Protein AF-A0A7S0V399-F1 (afdb_monomer_lite)

Secondary structure (DSSP, 8-state):
-PPPPEEEEEEE--TTS-HHHHHHHTGGGG--SSS------TTS---TTS---EEEEEEEEHHHHHHTT--GGGHHHHHHHHHHHHHHHHHHSPPPGGGTTSS---EEEEEEEEEEE-STTTTHHHHHHHHHTSSTT-TTEEEEEEEEEEES--HHHHHHTT-S-HHHHHHHHHSPP-SS-HHHHHHHHHHHHT--S-TTS-STTT-TTHHHHHHHHHHTTTT--HHHHHHHHHHHT-SEEEEEEEEE--TT--S-HHHHHHHHHHHHHHHHHSSS-S-HHHHHHHHHHHHHHHHHHHHHHHT--TTS--GGGGT----------------------

Organism: NCBI:txid51329

Sequence (337 aa):
PPPTPAVICAFISLPGIGKSTISETLRPFAFEAHKGGNPPCRTHPPCRTHPRCVASVKLLCSDEMRKRSLPANKYWSAVAESANGLLEDHHRAELPRDLKGDGRATHCTAVIADKNLVPAPKDNLKRVVSELIGLKRNPLVTSVAIIPSVAGPSSLHLAAMASLTPSLALLYHSLPTYPFPLELVALCMIRILGRRDHNGKLDPVACPNALGVLSMFANFFKGRTEGELEEDAAAAGFTTVRRLEVMRGDSKGEIPLDVYSVVAEGLLLSLKFDGRRSNQSDAKAAMAAWESKARAILLGEARGGAGGRGFWAKEGGGSSRDGKDDKDDKDDKDDKD

InterPro domains:
  IPR038837 tRNA ligase 1 [PTHR35460] (3-302)

Foldseek 3Di:
DPFAFEEEEDEQDFALLCLVVVLVVCVVLQDDQPDPDDDPPVPDDPPPPAAAEREHEAEDALLVVVVVVDDSLCLLLVLLVVRVVVRVVVVVDDRDPVSVPPPHYRYYYYYYYNDHQFCPPPLSLLVSVCSNCVVVPDPRYAYEYEYEDAADDALVNCLVVVNDDPLSVVLVVVFFDFQYGLVSLLSSVLSQAPDDPDSVLLHVVSDVLNSLVRLLRRVSRGNDHVVRVQVSNVVSPHNYYDYDHSYHHPPPVLDDSLSSVLSSVSNVLSVVVPDDDDPVVVSVVVSSVSSVSNCCRSVCLVVDPPPDPRPCVVNPPDDDPDDDDDDDDDDDDDDDD

Structure (mmCIF, N/CA/C/O backbone):
data_AF-A0A7S0V399-F1
#
_entry.id   AF-A0A7S0V399-F1
#
loop_
_atom_site.group_PDB
_atom_site.id
_atom_site.type_symbol
_atom_site.label_atom_id
_atom_site.label_alt_id
_atom_site.label_comp_id
_atom_site.label_asym_id
_atom_site.label_entity_id
_atom_site.label_seq_id
_atom_site.pdbx_PDB_ins_code
_atom_site.Cartn_x
_atom_site.Cartn_y
_atom_site.Cartn_z
_atom_site.occupancy
_atom_site.B_iso_or_equiv
_atom_site.auth_seq_id
_atom_site.auth_comp_id
_atom_site.auth_asym_id
_atom_site.auth_atom_id
_atom_site.pdbx_PDB_model_num
ATOM 1 N N . PRO A 1 1 ? -20.011 -7.463 32.861 1.00 45.34 1 PRO A N 1
ATOM 2 C CA . PRO A 1 1 ? -19.070 -8.164 31.951 1.00 45.34 1 PRO A CA 1
ATOM 3 C C . PRO A 1 1 ? -17.839 -7.275 31.769 1.00 45.34 1 PRO A C 1
ATOM 5 O O . PRO A 1 1 ? -18.033 -6.059 31.703 1.00 45.34 1 PRO A O 1
ATOM 8 N N . PRO A 1 2 ? -16.606 -7.815 31.749 1.00 47.47 2 PRO A N 1
ATOM 9 C CA . PRO A 1 2 ? -15.464 -7.014 31.338 1.00 47.47 2 PRO A CA 1
ATOM 10 C C . PRO A 1 2 ? -15.724 -6.508 29.913 1.00 47.47 2 PRO A C 1
ATOM 12 O O . PRO A 1 2 ? -16.362 -7.219 29.130 1.00 47.47 2 PRO A O 1
ATOM 15 N N . PRO A 1 3 ? -15.310 -5.283 29.580 1.00 54.16 3 PRO A N 1
ATOM 16 C CA . PRO A 1 3 ? -15.630 -4.737 28.278 1.00 54.16 3 PRO A CA 1
ATOM 17 C C . PRO A 1 3 ? -14.898 -5.512 27.177 1.00 54.16 3 PRO A C 1
ATOM 19 O O . PRO A 1 3 ? -13.718 -5.838 27.312 1.00 54.16 3 PRO A O 1
ATOM 22 N N . THR A 1 4 ? -15.605 -5.801 26.090 1.00 61.53 4 THR A N 1
ATOM 23 C CA . THR A 1 4 ? -15.058 -6.447 24.893 1.00 61.53 4 THR A CA 1
ATOM 24 C C . THR A 1 4 ? -13.996 -5.536 24.269 1.00 61.53 4 THR A C 1
ATOM 26 O O . THR A 1 4 ? -14.320 -4.393 23.958 1.00 61.53 4 THR A O 1
ATOM 29 N N . PRO A 1 5 ? -12.745 -5.973 24.060 1.00 75.75 5 PRO A N 1
ATOM 30 C CA . PRO A 1 5 ? -11.785 -5.172 23.315 1.00 75.75 5 PRO A CA 1
ATOM 31 C C . PRO A 1 5 ? -12.190 -5.082 21.836 1.00 75.75 5 PRO A C 1
ATOM 33 O O . PRO A 1 5 ? -12.596 -6.075 21.224 1.00 75.75 5 PRO A O 1
ATOM 36 N N . ALA A 1 6 ? -12.052 -3.892 21.256 1.00 84.38 6 ALA A N 1
ATOM 37 C CA . ALA A 1 6 ? -12.153 -3.665 19.821 1.00 84.38 6 ALA A CA 1
ATOM 38 C C . ALA A 1 6 ? -10.755 -3.443 19.229 1.00 84.38 6 ALA A C 1
ATOM 40 O O . ALA A 1 6 ? -9.923 -2.745 19.800 1.00 84.38 6 ALA A O 1
ATOM 41 N N . VAL A 1 7 ? -10.494 -4.017 18.063 1.00 88.31 7 VAL A N 1
ATOM 42 C CA . VAL A 1 7 ? -9.236 -3.916 17.328 1.00 88.31 7 VAL A CA 1
ATOM 43 C C . VAL A 1 7 ? -9.519 -3.264 15.986 1.00 88.31 7 VAL A C 1
ATOM 45 O O . VAL A 1 7 ? -10.387 -3.718 15.253 1.00 88.31 7 VAL A O 1
ATOM 48 N N . ILE A 1 8 ? -8.788 -2.215 15.631 1.00 91.56 8 ILE A N 1
ATOM 49 C CA . ILE A 1 8 ? -8.868 -1.585 14.312 1.00 91.56 8 ILE A CA 1
ATOM 50 C C . ILE A 1 8 ? -7.597 -1.925 13.544 1.00 91.56 8 ILE A C 1
ATOM 52 O O . ILE A 1 8 ? -6.510 -1.549 13.968 1.00 91.56 8 ILE A O 1
ATOM 56 N N . CYS A 1 9 ? -7.726 -2.584 12.398 1.00 93.62 9 CYS A N 1
ATOM 57 C CA . CYS A 1 9 ? -6.610 -2.931 11.524 1.00 93.62 9 CYS A CA 1
ATOM 58 C C . CYS A 1 9 ? -6.540 -1.954 10.345 1.00 93.62 9 CYS A C 1
ATOM 60 O O . CYS A 1 9 ? -7.461 -1.905 9.527 1.00 93.62 9 CYS A O 1
ATOM 62 N N . ALA A 1 10 ? -5.444 -1.199 10.234 1.00 95.25 10 ALA A N 1
ATOM 63 C CA . ALA A 1 10 ? -5.191 -0.261 9.142 1.00 95.25 10 ALA A CA 1
ATOM 64 C C . ALA A 1 10 ? -3.931 -0.657 8.361 1.00 95.25 10 ALA A C 1
ATOM 66 O O . ALA A 1 10 ? -2.867 -0.841 8.944 1.00 95.25 10 ALA A O 1
ATOM 67 N N . PHE A 1 11 ? -4.031 -0.753 7.034 1.00 96.31 11 PHE A N 1
ATOM 68 C CA . PHE A 1 11 ? -2.916 -1.178 6.184 1.00 96.31 11 PHE A CA 1
ATOM 69 C C . PHE A 1 11 ? -2.117 0.010 5.648 1.00 96.31 11 PHE A C 1
ATOM 71 O O . PHE A 1 11 ? -2.575 0.715 4.743 1.00 96.31 11 PHE A O 1
ATOM 78 N N . ILE A 1 12 ? -0.892 0.182 6.141 1.00 97.38 12 ILE A N 1
ATOM 79 C CA . ILE A 1 12 ? 0.080 1.132 5.600 1.00 97.38 12 ILE A CA 1
ATOM 80 C C . ILE A 1 12 ? 0.750 0.469 4.391 1.00 97.38 12 ILE A C 1
ATOM 82 O O . ILE A 1 12 ? 1.663 -0.335 4.543 1.00 97.38 12 ILE A O 1
ATOM 86 N N . SER A 1 13 ? 0.213 0.692 3.190 1.00 96.50 13 SER A N 1
ATOM 87 C CA . SER A 1 13 ? 0.459 -0.226 2.068 1.00 96.50 13 SER A CA 1
ATOM 88 C C . SER A 1 13 ? 0.238 0.368 0.678 1.00 96.50 13 SER A C 1
ATOM 90 O O . SER A 1 13 ? -0.349 1.440 0.512 1.00 96.50 13 SER A O 1
ATOM 92 N N . LEU A 1 14 ? 0.682 -0.386 -0.331 1.00 96.69 14 LEU A N 1
ATOM 93 C CA . LEU A 1 14 ? 0.441 -0.120 -1.744 1.00 96.69 14 LEU A CA 1
ATOM 94 C C . LEU A 1 14 ? -0.889 -0.735 -2.237 1.00 96.69 14 LEU A C 1
ATOM 96 O O . LEU A 1 14 ? -1.331 -1.789 -1.756 1.00 96.69 14 LEU A O 1
ATOM 100 N N . PRO A 1 15 ? -1.528 -0.140 -3.263 1.00 95.19 15 PRO A N 1
ATOM 101 C CA . PRO A 1 15 ? -2.496 -0.855 -4.090 1.00 95.19 15 PRO A CA 1
ATOM 102 C C . PRO A 1 15 ? -1.908 -2.173 -4.627 1.00 95.19 15 PRO A C 1
ATOM 104 O O . PRO A 1 15 ? -0.708 -2.283 -4.825 1.00 95.19 15 PRO A O 1
ATOM 107 N N . GLY A 1 16 ? -2.739 -3.193 -4.855 1.00 93.31 16 GLY A N 1
ATOM 108 C CA . GLY A 1 16 ? -2.258 -4.492 -5.358 1.00 93.31 16 GLY A CA 1
ATOM 109 C C . GLY A 1 16 ? -1.721 -5.461 -4.297 1.00 93.31 16 GLY A C 1
ATOM 110 O O . GLY A 1 16 ? -1.639 -6.650 -4.573 1.00 93.31 16 GLY A O 1
ATOM 111 N N . ILE A 1 17 ? -1.483 -5.024 -3.057 1.00 93.75 17 ILE A N 1
ATOM 112 C CA . ILE A 1 17 ? -0.876 -5.869 -2.009 1.00 93.75 17 ILE A CA 1
ATOM 113 C C . ILE A 1 17 ? -1.731 -7.064 -1.529 1.00 93.75 17 ILE A C 1
ATOM 115 O O . ILE A 1 17 ? -1.243 -7.927 -0.812 1.00 93.75 17 ILE A O 1
ATOM 119 N N . GLY A 1 18 ? -3.008 -7.142 -1.919 1.00 89.56 18 GLY A N 1
ATOM 120 C CA . GLY A 1 18 ? -3.903 -8.245 -1.533 1.00 89.56 18 GLY A CA 1
ATOM 121 C C . GLY A 1 18 ? -4.753 -8.002 -0.278 1.00 89.56 18 GLY A C 1
ATOM 122 O O . GLY A 1 18 ? -5.298 -8.952 0.271 1.00 89.56 18 GLY A O 1
ATOM 123 N N . LYS A 1 19 ? -4.918 -6.744 0.165 1.00 88.94 19 LYS A N 1
ATOM 124 C CA . LYS A 1 19 ? -5.768 -6.385 1.327 1.00 88.94 19 LYS A CA 1
ATOM 125 C C . LYS A 1 19 ? -7.164 -7.001 1.282 1.00 88.94 19 LYS A C 1
ATOM 127 O O . LYS A 1 19 ? -7.615 -7.522 2.295 1.00 88.94 19 LYS A O 1
ATOM 132 N N . SER A 1 20 ? -7.840 -6.950 0.136 1.00 82.56 20 SER A N 1
ATOM 133 C CA . SER A 1 20 ? -9.202 -7.474 0.012 1.00 82.56 20 SER A CA 1
ATOM 134 C C . SER A 1 20 ? -9.225 -8.996 0.175 1.00 82.56 20 SER A C 1
ATOM 136 O O . SER A 1 20 ? -10.056 -9.498 0.915 1.00 82.56 20 SER A O 1
ATOM 138 N N . THR A 1 21 ? -8.237 -9.718 -0.365 1.00 84.06 21 THR A N 1
ATOM 139 C CA . THR A 1 21 ? -8.070 -11.166 -0.138 1.00 84.06 21 THR A CA 1
ATOM 140 C C . THR A 1 21 ? -7.802 -11.487 1.334 1.00 84.06 21 THR A C 1
ATOM 142 O O . THR A 1 21 ? -8.418 -12.394 1.892 1.00 84.06 21 THR A O 1
ATOM 145 N N . ILE A 1 22 ? -6.928 -10.717 1.995 1.00 81.69 22 ILE A N 1
ATOM 146 C CA . ILE A 1 22 ? -6.675 -10.850 3.441 1.00 81.69 22 ILE A CA 1
ATOM 147 C C . ILE A 1 22 ? -7.978 -10.620 4.218 1.00 81.69 22 ILE A C 1
ATOM 149 O O . ILE A 1 22 ? -8.338 -11.401 5.092 1.00 81.69 22 ILE A O 1
ATOM 153 N N . SER A 1 23 ? -8.722 -9.579 3.855 1.00 78.69 23 SER A N 1
ATOM 154 C CA . SER A 1 23 ? -9.982 -9.208 4.497 1.00 78.69 23 SER A CA 1
ATOM 155 C C . SER A 1 23 ? -11.082 -10.255 4.295 1.00 78.69 23 SER A C 1
ATOM 157 O O . SER A 1 23 ? -11.825 -10.558 5.224 1.00 78.69 23 SER A O 1
ATOM 159 N N . GLU A 1 24 ? -11.180 -10.837 3.101 1.00 77.19 24 GLU A N 1
ATOM 160 C CA . GLU A 1 24 ? -12.111 -11.921 2.780 1.00 77.19 24 GLU A CA 1
ATOM 161 C C . GLU A 1 24 ? -11.760 -13.212 3.512 1.00 77.19 24 GLU A C 1
ATOM 163 O O . GLU A 1 24 ? -12.655 -13.879 4.024 1.00 77.19 24 GLU A O 1
ATOM 168 N N . THR A 1 25 ? -10.471 -13.528 3.649 1.00 79.06 25 THR A N 1
ATOM 169 C CA . THR A 1 25 ? -10.005 -14.677 4.445 1.00 79.06 25 THR A CA 1
ATOM 170 C C . THR A 1 25 ? -10.378 -14.526 5.921 1.00 79.06 25 THR A C 1
ATOM 172 O O . THR A 1 25 ? -10.568 -15.516 6.623 1.00 79.06 25 THR A O 1
ATOM 175 N N . LEU A 1 26 ? -10.536 -13.286 6.391 1.00 72.75 26 LEU A N 1
ATOM 176 C CA . LEU A 1 26 ? -10.983 -12.980 7.747 1.00 72.75 26 LEU A CA 1
ATOM 177 C C . LEU A 1 26 ? -12.518 -12.960 7.890 1.00 72.75 26 LEU A C 1
ATOM 179 O O . LEU A 1 26 ? -13.025 -12.969 9.010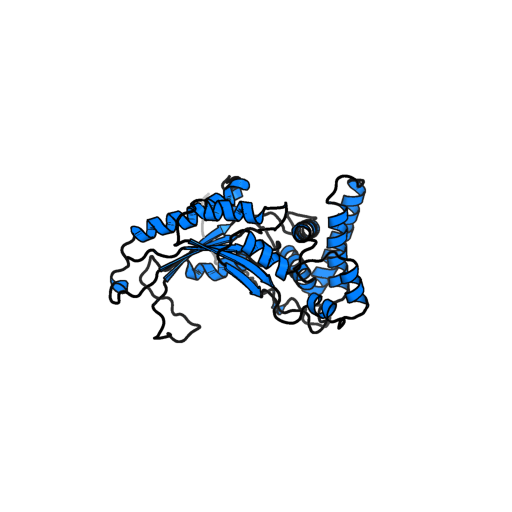 1.00 72.75 26 LEU A O 1
ATOM 183 N N . ARG A 1 27 ? -13.277 -12.991 6.784 1.00 69.75 27 ARG A N 1
ATOM 184 C CA . ARG A 1 27 ? -14.751 -12.953 6.789 1.00 69.75 27 ARG A CA 1
ATOM 185 C C . ARG A 1 27 ? -15.416 -14.178 7.439 1.00 69.75 27 ARG A C 1
ATOM 187 O O . ARG A 1 27 ? -16.438 -13.974 8.082 1.00 69.75 27 ARG A O 1
ATOM 194 N N . PRO A 1 28 ? -14.907 -15.421 7.351 1.00 65.19 28 PRO A N 1
ATOM 195 C CA . PRO A 1 28 ? -15.482 -16.547 8.095 1.00 65.19 28 PRO A CA 1
ATOM 196 C C . PRO A 1 28 ? -15.454 -16.335 9.613 1.00 65.19 28 PRO A C 1
ATOM 198 O O . PRO A 1 28 ? -16.368 -16.760 10.305 1.00 65.19 28 PRO A O 1
ATOM 201 N N . PHE A 1 29 ? -14.467 -15.592 10.122 1.00 62.03 29 PHE A N 1
ATOM 202 C CA . PHE A 1 29 ? -14.414 -15.184 11.527 1.00 62.03 29 PHE A CA 1
ATOM 203 C C . PHE A 1 29 ? -15.372 -14.024 11.847 1.00 62.03 29 PHE A C 1
ATOM 205 O O . PHE A 1 29 ? -15.461 -13.611 12.993 1.00 62.03 29 PHE A O 1
ATOM 212 N N . ALA A 1 30 ? -16.078 -13.467 10.855 1.00 54.25 30 ALA A N 1
ATOM 213 C CA . ALA A 1 30 ? -17.065 -12.407 11.048 1.00 54.25 30 ALA A CA 1
ATOM 214 C C . ALA A 1 30 ? -18.431 -12.916 11.523 1.00 54.25 30 ALA A C 1
ATOM 216 O O . ALA A 1 30 ? -19.266 -12.109 11.925 1.00 54.25 30 ALA A O 1
ATOM 217 N N . PHE A 1 31 ? -18.684 -14.224 11.440 1.00 44.06 31 PHE A N 1
ATOM 218 C CA . PHE A 1 31 ? -20.020 -14.787 11.592 1.00 44.06 31 PHE A CA 1
ATOM 219 C C . PHE A 1 31 ? -20.018 -16.004 12.503 1.00 44.06 31 PHE A C 1
ATOM 221 O O . PHE A 1 31 ? -19.979 -17.132 12.032 1.00 44.06 31 PHE A O 1
ATOM 228 N N . GLU A 1 32 ? -20.154 -15.762 13.807 1.00 40.50 32 GLU A N 1
ATOM 229 C CA . GLU A 1 32 ? -20.590 -16.810 14.737 1.00 40.50 32 GLU A CA 1
ATOM 230 C C . GLU A 1 32 ? -21.152 -16.311 16.070 1.00 40.50 32 GLU A C 1
ATOM 232 O O . GLU A 1 32 ? -21.201 -17.033 17.059 1.00 40.50 32 GLU A O 1
ATOM 237 N N . ALA A 1 33 ? -21.653 -15.077 16.103 1.00 39.59 33 ALA A N 1
ATOM 238 C CA . ALA A 1 33 ? -22.419 -14.597 17.252 1.00 39.59 33 ALA A CA 1
ATOM 239 C C . ALA A 1 33 ? -23.921 -14.951 17.167 1.00 39.59 33 ALA A C 1
ATOM 241 O O . ALA A 1 33 ? -24.638 -14.785 18.150 1.00 39.59 33 ALA A O 1
ATOM 242 N N . HIS A 1 34 ? -24.423 -15.432 16.014 1.00 36.03 34 HIS A N 1
ATOM 243 C CA . HIS A 1 34 ? -25.873 -15.506 15.753 1.00 36.03 34 HIS A CA 1
ATOM 244 C C . HIS A 1 34 ? -26.484 -16.886 15.476 1.00 36.03 34 HIS A C 1
ATOM 246 O O . HIS A 1 34 ? -27.708 -16.997 15.426 1.00 36.03 34 HIS A O 1
ATOM 252 N N . LYS A 1 35 ? -25.694 -17.951 15.346 1.00 35.12 35 LYS A N 1
ATOM 253 C CA . LYS A 1 35 ? -26.217 -19.324 15.327 1.00 35.12 35 LYS A CA 1
ATOM 254 C C . LYS A 1 35 ? -25.301 -20.159 16.202 1.00 35.12 35 LYS A C 1
ATOM 256 O O . LYS A 1 35 ? -24.114 -20.209 15.920 1.00 35.12 35 LYS A O 1
ATOM 261 N N . GLY A 1 36 ? -25.840 -20.758 17.263 1.00 37.06 36 GLY A N 1
ATOM 262 C CA . GLY A 1 36 ? -25.115 -21.575 18.246 1.00 37.06 36 GLY A CA 1
ATOM 263 C C . GLY A 1 36 ? -24.554 -22.883 17.678 1.00 37.06 36 GLY A C 1
ATOM 264 O O . GLY A 1 36 ? -24.877 -23.964 18.158 1.00 37.06 36 GLY A O 1
ATOM 265 N N . GLY A 1 37 ? -23.746 -22.798 16.627 1.00 35.03 37 GLY A N 1
ATOM 266 C CA . GLY A 1 37 ? -22.967 -23.890 16.073 1.00 35.03 37 GLY A CA 1
ATOM 267 C C . GLY A 1 37 ? -21.505 -23.480 16.098 1.00 35.03 37 GLY A C 1
ATOM 268 O O . GLY A 1 37 ? -21.151 -22.470 15.509 1.00 35.03 37 GLY A O 1
ATOM 269 N N . ASN A 1 38 ? -20.676 -24.251 16.801 1.00 39.69 38 ASN A N 1
ATOM 270 C CA . ASN A 1 38 ? -19.225 -24.099 16.733 1.00 39.69 38 ASN A CA 1
ATOM 271 C C . ASN A 1 38 ? -18.750 -24.306 15.285 1.00 39.69 38 ASN A C 1
ATOM 273 O O . ASN A 1 38 ? -19.184 -25.281 14.654 1.00 39.69 38 ASN A O 1
ATOM 277 N N . PRO A 1 39 ? -17.750 -23.554 14.810 1.00 41.38 39 PRO A N 1
ATOM 278 C CA . PRO A 1 39 ? -16.993 -23.969 13.660 1.00 41.38 39 PRO A CA 1
ATOM 279 C C . PRO A 1 39 ? -16.003 -25.014 14.182 1.00 41.38 39 PRO A C 1
ATOM 281 O O . PRO A 1 39 ? -15.345 -24.833 15.217 1.00 41.38 39 PRO A O 1
ATOM 284 N N . PRO A 1 40 ? -15.813 -26.135 13.489 1.00 37.62 40 PRO A N 1
ATOM 285 C CA . PRO A 1 40 ? -14.617 -26.908 13.731 1.00 37.62 40 PRO A CA 1
ATOM 286 C C . PRO A 1 40 ? -13.431 -26.028 13.315 1.00 37.62 40 PRO A C 1
ATOM 288 O O . PRO A 1 40 ? -13.243 -25.747 12.131 1.00 37.62 40 PRO A O 1
ATOM 291 N N . CYS A 1 41 ? -12.621 -25.595 14.283 1.00 37.84 41 CYS A N 1
ATOM 292 C CA . CYS A 1 41 ? -11.249 -25.171 14.031 1.00 37.84 41 CYS A CA 1
ATOM 293 C C . CYS A 1 41 ? -10.528 -26.371 13.395 1.00 37.84 41 CYS A C 1
ATOM 295 O O . CYS A 1 41 ? -10.035 -27.254 14.087 1.00 37.84 41 CYS A O 1
ATOM 297 N N . ARG A 1 42 ? -10.576 -26.487 12.062 1.00 39.38 42 ARG A N 1
ATOM 298 C CA . ARG A 1 42 ? -10.066 -27.663 11.333 1.00 39.38 42 ARG A CA 1
ATOM 299 C C . ARG A 1 42 ? -8.540 -27.692 11.227 1.00 39.38 42 ARG A C 1
ATOM 301 O O . ARG A 1 42 ? -8.002 -28.671 10.727 1.00 39.38 42 ARG A O 1
ATOM 308 N N . THR A 1 43 ? -7.843 -26.652 11.683 1.00 38.53 43 THR A N 1
ATOM 309 C CA . THR A 1 43 ? -6.387 -26.515 11.519 1.00 38.53 43 THR A CA 1
ATOM 310 C C . THR A 1 43 ? -5.594 -26.574 12.822 1.00 38.53 43 THR A C 1
ATOM 312 O O . THR A 1 43 ? -4.373 -26.680 12.762 1.00 38.53 43 THR A O 1
ATOM 315 N N . HIS A 1 44 ? -6.247 -26.587 13.988 1.00 35.88 44 HIS A N 1
ATOM 316 C CA . HIS A 1 44 ? -5.570 -26.786 15.268 1.00 35.88 44 HIS A CA 1
ATOM 317 C C . HIS A 1 44 ? -6.343 -27.775 16.149 1.00 35.88 44 HIS A C 1
ATOM 319 O O . HIS A 1 44 ? -7.561 -27.638 16.278 1.00 35.88 44 HIS A O 1
ATOM 325 N N . PRO A 1 45 ? -5.672 -28.756 16.788 1.00 35.38 45 PRO A N 1
ATOM 326 C CA . PRO A 1 45 ? -6.308 -29.541 17.839 1.00 35.38 45 PRO A CA 1
ATOM 327 C C . PRO A 1 45 ? -6.859 -28.581 18.907 1.00 35.38 45 PRO A C 1
ATOM 329 O O . PRO A 1 45 ? -6.225 -27.556 19.173 1.00 35.38 45 PRO A O 1
ATOM 332 N N . PRO A 1 46 ? -8.029 -28.867 19.510 1.00 40.34 46 PRO A N 1
ATOM 333 C CA . PRO A 1 46 ? -8.636 -27.992 20.504 1.00 40.34 46 PRO A CA 1
ATOM 334 C C . PRO A 1 46 ? -7.649 -27.775 21.651 1.00 40.34 46 PRO A C 1
ATOM 336 O O . PRO A 1 46 ? -7.391 -28.667 22.461 1.00 40.34 46 PRO A O 1
ATOM 339 N N . CYS A 1 47 ? -7.059 -26.583 21.688 1.00 36.53 47 CYS A N 1
ATOM 340 C CA . CYS A 1 47 ? -6.127 -26.199 22.726 1.00 36.53 47 CYS A CA 1
ATOM 341 C C . CYS A 1 47 ? -6.921 -26.032 24.026 1.00 36.53 47 CYS A C 1
ATOM 343 O O . CYS A 1 47 ? -7.631 -25.046 24.208 1.00 36.53 47 CYS A O 1
ATOM 345 N N . ARG A 1 48 ? -6.829 -27.022 24.924 1.00 40.88 48 ARG A N 1
ATOM 346 C CA . ARG A 1 48 ? -7.536 -27.053 26.219 1.00 40.88 48 ARG A CA 1
ATOM 347 C C . ARG A 1 48 ? -7.177 -25.886 27.152 1.00 40.88 48 ARG A C 1
ATOM 349 O O . ARG A 1 48 ? -7.820 -25.729 28.185 1.00 40.88 48 ARG A O 1
ATOM 356 N N . THR A 1 49 ? -6.161 -25.091 26.823 1.00 39.25 49 THR A N 1
ATOM 357 C CA . THR A 1 49 ? -5.643 -24.012 27.674 1.00 39.25 49 THR A CA 1
ATOM 358 C C . THR A 1 49 ? -6.083 -22.613 27.251 1.00 39.25 49 THR A C 1
ATOM 360 O O . THR A 1 49 ? -5.861 -21.678 28.018 1.00 39.25 49 THR A O 1
ATOM 363 N N . HIS A 1 50 ? -6.738 -22.442 26.096 1.00 43.97 50 HIS A N 1
ATOM 364 C CA . HIS A 1 50 ? -7.237 -21.131 25.680 1.00 43.97 50 HIS A CA 1
ATOM 365 C C . HIS A 1 50 ? -8.765 -21.072 25.753 1.00 43.97 50 HIS A C 1
ATOM 367 O O . HIS A 1 50 ? -9.439 -21.923 25.168 1.00 43.97 50 HIS A O 1
ATOM 373 N N . PRO A 1 51 ? -9.337 -20.089 26.472 1.00 48.06 51 PRO A N 1
ATOM 374 C CA . PRO A 1 51 ? -10.773 -19.866 26.435 1.00 48.06 51 PRO A CA 1
ATOM 375 C C . PRO A 1 51 ? -11.254 -19.677 24.994 1.00 48.06 51 PRO A C 1
ATOM 377 O O . PRO A 1 51 ? -10.536 -19.111 24.169 1.00 48.06 51 PRO A O 1
ATOM 380 N N . ARG A 1 52 ? -12.470 -20.149 24.693 1.00 55.12 52 ARG A N 1
ATOM 381 C CA . ARG A 1 52 ? -13.121 -19.947 23.390 1.00 55.12 52 ARG A CA 1
ATOM 382 C C . ARG A 1 52 ? -13.208 -18.440 23.114 1.00 55.12 52 ARG A C 1
ATOM 384 O O . ARG A 1 52 ? -14.033 -17.752 23.711 1.00 55.12 52 ARG A O 1
ATOM 391 N N . CYS A 1 53 ? -12.322 -17.932 22.261 1.00 55.03 53 CYS A N 1
ATOM 392 C CA . CYS A 1 53 ? -12.341 -16.548 21.810 1.00 55.03 53 CYS A CA 1
ATOM 393 C C . CYS A 1 53 ? -13.306 -16.459 20.630 1.00 55.03 53 CYS A C 1
ATOM 395 O O . CYS A 1 53 ? -13.075 -17.087 19.597 1.00 55.03 53 CYS A O 1
ATOM 397 N N . VAL A 1 54 ? -14.397 -15.721 20.805 1.00 64.62 54 VAL A N 1
ATOM 398 C CA . VAL A 1 54 ? -15.344 -15.438 19.723 1.00 64.62 54 VAL A CA 1
ATOM 399 C C . VAL A 1 54 ? -14.959 -14.085 19.145 1.00 64.62 54 VAL A C 1
ATOM 401 O O . VAL A 1 54 ? -14.890 -13.101 19.881 1.00 64.62 54 VAL A O 1
ATOM 404 N N . ALA A 1 55 ? -14.667 -14.036 17.849 1.00 70.25 55 ALA A N 1
ATOM 405 C CA . ALA A 1 55 ? -14.365 -12.793 17.158 1.00 70.25 55 ALA A CA 1
ATOM 406 C C . ALA A 1 55 ? -15.564 -12.357 16.311 1.00 70.25 55 ALA A C 1
ATOM 408 O O . ALA A 1 55 ? -16.216 -13.189 15.690 1.00 70.25 55 ALA A O 1
ATOM 409 N N . SER A 1 56 ? -15.837 -11.056 16.266 1.00 75.44 56 SER A N 1
ATOM 410 C CA . SER A 1 56 ? -16.679 -10.445 15.235 1.00 75.44 56 SER A CA 1
ATOM 411 C C . SER A 1 56 ? -15.796 -9.578 14.349 1.00 75.44 56 SER A C 1
ATOM 413 O O . SER A 1 56 ? -15.004 -8.792 14.857 1.00 75.44 56 SER A O 1
ATOM 415 N N . VAL A 1 57 ? -15.911 -9.696 13.029 1.00 81.94 57 VAL A N 1
ATOM 416 C CA . VAL A 1 57 ? -15.057 -8.973 12.076 1.00 81.94 57 VAL A CA 1
ATOM 417 C C . VAL A 1 57 ? -15.924 -8.100 11.179 1.00 81.94 57 VAL A C 1
ATOM 419 O O . VAL A 1 57 ? -16.776 -8.593 10.447 1.00 81.94 57 VAL A O 1
ATOM 422 N N . LYS A 1 58 ? -15.694 -6.789 11.192 1.00 87.00 58 LYS A N 1
ATOM 423 C CA . LYS A 1 58 ? -16.358 -5.834 10.306 1.00 87.00 58 LYS A CA 1
ATOM 424 C C . LYS A 1 58 ? -15.368 -5.307 9.279 1.00 87.00 58 LYS A C 1
ATOM 426 O O . LYS A 1 58 ? -14.388 -4.655 9.626 1.00 87.00 58 LYS A O 1
ATOM 431 N N . LEU A 1 59 ? -15.644 -5.565 8.007 1.00 89.19 59 LEU A N 1
ATOM 432 C CA . LEU A 1 59 ? -14.857 -5.050 6.892 1.00 89.19 59 LEU A CA 1
ATOM 433 C C . LEU A 1 59 ? -15.455 -3.735 6.388 1.00 89.19 59 LEU A C 1
ATOM 435 O O . LEU A 1 59 ? -16.636 -3.686 6.049 1.00 89.19 59 LEU A O 1
ATOM 439 N N . LEU A 1 60 ? -14.640 -2.684 6.307 1.00 90.44 60 LEU A N 1
ATOM 440 C CA . LEU A 1 60 ? -15.002 -1.432 5.649 1.00 90.44 60 LEU A CA 1
ATOM 441 C C . LEU A 1 60 ? -14.106 -1.237 4.430 1.00 90.44 60 LEU A C 1
ATOM 443 O O . LEU A 1 60 ? -12.907 -1.025 4.572 1.00 90.44 60 LEU A O 1
ATOM 447 N N . CYS A 1 61 ? -14.688 -1.294 3.233 1.00 90.06 61 CYS A N 1
ATOM 448 C CA . CYS A 1 61 ? -13.984 -1.020 1.984 1.00 90.06 61 CYS A CA 1
ATOM 449 C C . CYS A 1 61 ? -14.210 0.432 1.553 1.00 90.06 61 CYS A C 1
ATOM 451 O O . CYS A 1 61 ? -15.345 0.853 1.315 1.00 90.06 61 CYS A O 1
ATOM 453 N N . SER A 1 62 ? -13.133 1.213 1.409 1.00 89.12 62 SER A N 1
ATOM 454 C CA . SER A 1 62 ? -13.252 2.638 1.056 1.00 89.12 62 SER A CA 1
ATOM 455 C C . SER A 1 62 ? -13.937 2.866 -0.292 1.00 89.12 62 SER A C 1
ATOM 457 O O . SER A 1 62 ? -14.609 3.885 -0.463 1.00 89.12 62 SER A O 1
ATOM 459 N N . ASP A 1 63 ? -13.768 1.953 -1.248 1.00 86.88 63 ASP A N 1
ATOM 460 C CA . ASP A 1 63 ? -14.379 2.084 -2.570 1.00 86.88 63 ASP A CA 1
ATOM 461 C C . ASP A 1 63 ? -15.889 1.815 -2.534 1.00 86.88 63 ASP A C 1
ATOM 463 O O . ASP A 1 63 ? -16.655 2.531 -3.180 1.00 86.88 63 ASP A O 1
ATOM 467 N N . GLU A 1 64 ? -16.335 0.839 -1.740 1.00 86.69 64 GLU A N 1
ATOM 468 C CA . GLU A 1 64 ? -17.760 0.549 -1.541 1.00 86.69 64 GLU A CA 1
ATOM 469 C C . GLU A 1 64 ? -18.468 1.678 -0.796 1.00 86.69 64 GLU A C 1
ATOM 471 O O . GLU A 1 64 ? -19.568 2.083 -1.167 1.00 86.69 64 GLU A O 1
ATOM 476 N N . MET A 1 65 ? -17.824 2.241 0.227 1.00 86.81 65 MET A N 1
ATOM 477 C CA . MET A 1 65 ? -18.390 3.369 0.966 1.00 86.81 65 MET A CA 1
ATOM 478 C C . MET A 1 65 ? -18.535 4.610 0.083 1.00 86.81 65 MET A C 1
ATOM 480 O O . MET A 1 65 ? -19.540 5.311 0.172 1.00 86.81 65 MET A O 1
ATOM 484 N N . ARG A 1 66 ? -17.585 4.844 -0.831 1.00 85.38 66 ARG A N 1
ATOM 485 C CA . ARG A 1 66 ? -17.697 5.910 -1.834 1.00 85.38 66 ARG A CA 1
ATOM 486 C C . ARG A 1 66 ? -18.878 5.684 -2.784 1.00 85.38 66 ARG A C 1
ATOM 488 O O . ARG A 1 66 ? -19.552 6.649 -3.126 1.00 85.38 66 ARG A O 1
ATOM 495 N N . LYS A 1 67 ? -19.167 4.434 -3.180 1.00 85.00 67 LYS A N 1
ATOM 496 C CA . LYS A 1 67 ? -20.376 4.100 -3.966 1.00 85.00 67 LYS A CA 1
ATOM 497 C C . LYS A 1 67 ? -21.670 4.413 -3.204 1.00 85.00 67 LYS A C 1
ATOM 499 O O . LYS A 1 67 ? -22.676 4.721 -3.828 1.00 85.00 67 LYS A O 1
ATOM 504 N N . ARG A 1 68 ? -21.632 4.382 -1.868 1.00 86.56 68 ARG A N 1
ATOM 505 C CA . ARG A 1 68 ? -22.734 4.781 -0.972 1.00 86.56 68 ARG A CA 1
ATOM 506 C C . ARG A 1 68 ? -22.700 6.270 -0.600 1.00 86.56 68 ARG A C 1
ATOM 508 O O . ARG A 1 68 ? -23.266 6.660 0.416 1.00 86.56 68 ARG A O 1
ATOM 515 N N . SER A 1 69 ? -22.009 7.091 -1.391 1.00 88.25 69 SER A N 1
ATOM 516 C CA . SER A 1 69 ? -21.897 8.542 -1.205 1.00 88.25 69 SER A CA 1
ATOM 517 C C . SER A 1 69 ? -21.202 8.987 0.088 1.00 88.25 69 SER A C 1
ATOM 519 O O . SER A 1 69 ? -21.337 10.148 0.472 1.00 88.25 69 SER A O 1
ATOM 521 N N . LEU A 1 70 ? -20.415 8.122 0.749 1.00 86.25 70 LEU A N 1
ATOM 522 C CA . LEU A 1 70 ? -19.572 8.573 1.856 1.00 86.25 70 LEU A CA 1
ATOM 523 C C . LEU A 1 70 ? -18.402 9.410 1.306 1.00 86.25 70 LEU A C 1
ATOM 525 O O . LEU A 1 70 ? -17.611 8.902 0.499 1.00 86.25 70 LEU A O 1
ATOM 529 N N . PRO A 1 71 ? -18.219 10.657 1.773 1.00 86.19 71 PRO A N 1
ATOM 530 C CA . PRO A 1 71 ? -17.055 11.455 1.420 1.00 86.19 71 PRO A CA 1
ATOM 531 C C . PRO A 1 71 ? -15.743 10.760 1.815 1.00 86.19 71 PRO A C 1
ATOM 533 O O . PRO A 1 71 ? -15.611 10.206 2.907 1.00 86.19 71 PRO A O 1
ATOM 536 N N . ALA A 1 72 ? -14.723 10.823 0.954 1.00 81.62 72 ALA A N 1
ATOM 537 C CA . ALA A 1 72 ? -13.447 10.135 1.186 1.00 81.62 72 ALA A CA 1
ATOM 538 C C . ALA A 1 72 ? -12.719 10.592 2.469 1.00 81.62 72 ALA A C 1
ATOM 540 O O . ALA A 1 72 ? -11.958 9.814 3.055 1.00 81.62 72 ALA A O 1
ATOM 541 N N . ASN A 1 73 ? -12.962 11.834 2.904 1.00 85.31 73 ASN A N 1
ATOM 542 C CA . ASN A 1 73 ? -12.453 12.423 4.145 1.00 85.31 73 ASN A CA 1
ATOM 543 C C . ASN A 1 73 ? -13.217 11.972 5.404 1.00 85.31 73 ASN A C 1
ATOM 545 O O . ASN A 1 73 ? -12.770 12.278 6.499 1.00 85.31 73 ASN A O 1
ATOM 549 N N . LYS A 1 74 ? -14.337 11.252 5.267 1.00 89.94 74 LYS A N 1
ATOM 550 C CA . LYS A 1 74 ? -15.122 10.694 6.383 1.00 89.94 74 LYS A CA 1
ATOM 551 C C . LYS A 1 74 ? -14.882 9.205 6.615 1.00 89.94 74 LYS A C 1
ATOM 553 O O . LYS A 1 74 ? -15.400 8.639 7.569 1.00 89.94 74 LYS A O 1
ATOM 558 N N . TYR A 1 75 ? -14.083 8.566 5.762 1.00 92.75 75 TYR A N 1
ATOM 559 C CA . TYR A 1 75 ? -13.824 7.130 5.841 1.00 92.75 75 TYR A CA 1
ATOM 560 C C . TYR A 1 75 ? -13.255 6.692 7.200 1.00 92.75 75 TYR A C 1
ATOM 562 O O . TYR A 1 75 ? -13.756 5.743 7.792 1.00 92.75 75 TYR A O 1
ATOM 570 N N . TRP A 1 76 ? -12.225 7.375 7.707 1.00 92.94 76 TRP A N 1
ATOM 571 C CA . TRP A 1 76 ? -11.568 6.968 8.954 1.00 92.94 76 TRP A CA 1
ATOM 572 C C . TRP A 1 76 ? -12.441 7.241 10.181 1.00 92.94 76 TRP A C 1
ATOM 574 O O . TRP A 1 76 ? -12.485 6.411 11.084 1.00 92.94 76 TRP A O 1
ATOM 584 N N . SER A 1 77 ? -13.228 8.317 10.153 1.00 90.69 77 SER A N 1
ATOM 585 C CA . SER A 1 77 ? -14.298 8.558 11.127 1.00 90.69 77 SER A CA 1
ATOM 586 C C . SER A 1 77 ? -15.319 7.406 11.148 1.00 90.69 77 SER A C 1
ATOM 588 O O . SER A 1 77 ? -15.635 6.891 12.213 1.00 90.69 77 SER A O 1
ATOM 590 N N . ALA A 1 78 ? -15.755 6.906 9.986 1.00 90.75 78 ALA A N 1
ATOM 591 C CA . ALA A 1 78 ? -16.691 5.779 9.913 1.00 90.75 78 ALA A CA 1
ATOM 592 C C . ALA A 1 78 ? -16.084 4.431 10.368 1.00 90.75 78 ALA A C 1
ATOM 594 O O . ALA A 1 78 ? -16.790 3.568 10.902 1.00 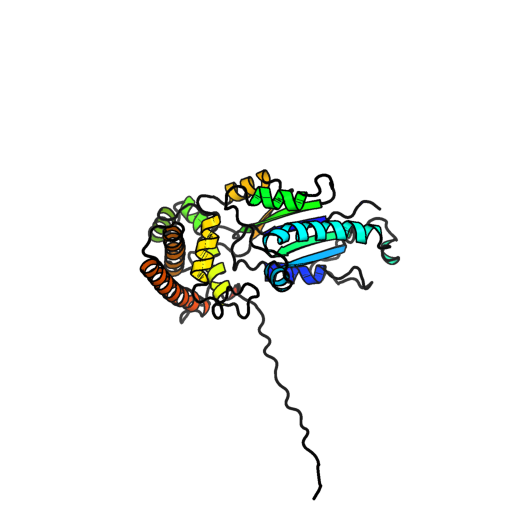90.75 78 ALA A O 1
ATOM 595 N N . VAL A 1 79 ? -14.771 4.240 10.179 1.00 91.56 79 VAL A N 1
ATOM 596 C CA . VAL A 1 79 ? -14.020 3.114 10.766 1.00 91.56 79 VAL A CA 1
ATOM 597 C C . VAL A 1 79 ? -14.030 3.214 12.294 1.00 91.56 79 VAL A C 1
ATOM 599 O O . VAL A 1 79 ? -14.319 2.222 12.962 1.00 91.56 79 VAL A O 1
ATOM 602 N N . ALA A 1 80 ? -13.783 4.405 12.846 1.00 88.94 80 ALA A N 1
ATOM 603 C CA . ALA A 1 80 ? -13.820 4.643 14.287 1.00 88.94 80 ALA A CA 1
ATOM 604 C C . ALA A 1 80 ? -15.229 4.432 14.869 1.00 88.94 80 ALA A C 1
ATOM 606 O O . ALA A 1 80 ? -15.396 3.692 15.836 1.00 88.94 80 ALA A O 1
ATOM 607 N N . GLU A 1 81 ? -16.266 5.007 14.256 1.00 86.81 81 GLU A N 1
ATOM 608 C CA . GLU A 1 81 ? -17.673 4.805 14.640 1.00 86.81 81 GLU A CA 1
ATOM 609 C C . GLU A 1 81 ? -18.063 3.325 14.611 1.00 86.81 81 GLU A C 1
ATOM 611 O O . GLU A 1 81 ? -18.735 2.838 15.516 1.00 86.81 81 GLU A O 1
ATOM 616 N N . SER A 1 82 ? -17.581 2.579 13.613 1.00 85.88 82 SER A N 1
ATOM 617 C CA . SER A 1 82 ? -17.813 1.139 13.524 1.00 85.88 82 SER A CA 1
ATOM 618 C C . SER A 1 82 ? -17.196 0.358 14.678 1.00 85.88 82 SER A C 1
ATOM 620 O O . SER A 1 82 ? -17.816 -0.595 15.138 1.00 85.88 82 SER A O 1
ATOM 622 N N . ALA A 1 83 ? -16.012 0.748 15.151 1.00 83.44 83 ALA A N 1
ATOM 623 C CA . ALA A 1 83 ? -15.403 0.124 16.321 1.00 83.44 83 ALA A CA 1
ATOM 624 C C . ALA A 1 83 ? -16.193 0.440 17.600 1.00 83.44 83 ALA A C 1
ATOM 626 O O . ALA A 1 83 ? -16.402 -0.451 18.417 1.00 83.44 83 ALA A O 1
ATOM 627 N N . ASN A 1 84 ? -16.687 1.675 17.743 1.00 77.94 84 ASN A N 1
ATOM 628 C CA . ASN A 1 84 ? -17.455 2.098 18.917 1.00 77.94 84 ASN A CA 1
ATOM 629 C C . ASN A 1 84 ? -18.854 1.478 18.984 1.00 77.94 84 ASN A C 1
ATOM 631 O O . ASN A 1 84 ? -19.233 0.975 20.036 1.00 77.94 84 ASN A O 1
ATOM 635 N N . GLY A 1 85 ? -19.596 1.449 17.872 1.00 69.38 85 GLY A N 1
ATOM 636 C CA . GLY A 1 85 ? -20.936 0.851 17.841 1.00 69.38 85 GLY A CA 1
ATOM 637 C C . GLY A 1 85 ? -20.924 -0.629 18.228 1.00 69.38 85 GLY A C 1
ATOM 638 O O . GLY A 1 85 ? -21.806 -1.099 18.936 1.00 69.38 85 GLY A O 1
ATOM 639 N N . LEU A 1 86 ? -19.857 -1.348 17.870 1.00 66.31 86 LEU A N 1
ATOM 640 C CA . LEU A 1 86 ? -19.703 -2.749 18.252 1.00 66.31 86 LEU A CA 1
ATOM 641 C C . LEU A 1 86 ? -19.482 -2.924 19.762 1.00 66.31 86 LEU A C 1
ATOM 643 O O . LEU A 1 86 ? -19.943 -3.910 20.329 1.00 66.31 86 LEU A O 1
ATOM 647 N N . LEU A 1 87 ? -18.837 -1.970 20.441 1.00 65.75 87 LEU A N 1
ATOM 648 C CA . LEU A 1 87 ? -18.730 -2.001 21.903 1.00 65.75 87 LEU A CA 1
ATOM 649 C C . LEU A 1 87 ? -20.108 -1.858 22.562 1.00 65.75 87 LEU A C 1
ATOM 651 O O . LEU A 1 87 ? -20.415 -2.585 23.506 1.00 65.75 87 LEU A O 1
ATOM 655 N N . GLU A 1 88 ? -20.952 -0.961 22.049 1.00 63.22 88 GLU A N 1
ATOM 656 C CA . GLU A 1 88 ? -22.301 -0.721 22.577 1.00 63.22 88 GLU A CA 1
ATOM 657 C C . GLU A 1 88 ? -23.248 -1.906 22.331 1.00 63.22 88 GLU A C 1
ATOM 659 O O . GLU A 1 88 ? -23.971 -2.315 23.246 1.00 63.22 88 GLU A O 1
ATOM 664 N N . ASP A 1 89 ? -23.197 -2.507 21.140 1.00 58.47 89 ASP A N 1
ATOM 665 C CA . ASP A 1 89 ? -24.009 -3.674 20.783 1.00 58.47 89 ASP A CA 1
ATOM 666 C C . ASP A 1 89 ? -23.651 -4.899 21.644 1.00 58.47 89 ASP A C 1
ATOM 668 O O . ASP A 1 89 ? -24.539 -5.619 22.110 1.00 58.47 89 ASP A O 1
ATOM 672 N N . HIS A 1 90 ? -22.365 -5.107 21.956 1.00 57.44 90 HIS A N 1
ATOM 673 C CA . HIS A 1 90 ? -21.930 -6.198 22.838 1.00 57.44 90 HIS A CA 1
ATOM 674 C C . HIS A 1 90 ? -22.259 -5.973 24.317 1.00 57.44 90 HIS A C 1
ATOM 676 O O . HIS A 1 90 ? -22.438 -6.948 25.045 1.00 57.44 90 HIS A O 1
ATOM 682 N N . HIS A 1 91 ? -22.386 -4.724 24.775 1.00 56.19 91 HIS A N 1
ATOM 683 C CA . HIS A 1 91 ? -22.905 -4.446 26.117 1.00 56.19 91 HIS A CA 1
ATOM 684 C C . HIS A 1 91 ? -24.389 -4.823 26.263 1.00 56.19 91 HIS A C 1
ATOM 686 O O . HIS A 1 91 ? -24.827 -5.112 27.378 1.00 56.19 91 HIS A O 1
ATOM 692 N N . ARG A 1 92 ? -25.152 -4.830 25.160 1.00 49.88 92 ARG A N 1
ATOM 693 C CA . ARG A 1 92 ? -26.591 -5.146 25.138 1.00 49.88 92 ARG A CA 1
ATOM 694 C C . ARG A 1 92 ? -26.903 -6.593 24.762 1.00 49.88 92 ARG A C 1
ATOM 696 O O . ARG A 1 92 ? -27.949 -7.097 25.161 1.00 49.88 92 ARG A O 1
ATOM 703 N N . ALA A 1 93 ? -26.031 -7.260 24.008 1.00 53.25 93 ALA A N 1
ATOM 704 C CA . ALA A 1 93 ? -26.222 -8.653 23.630 1.00 53.25 93 ALA A CA 1
ATOM 705 C C . ALA A 1 93 ? -26.053 -9.575 24.849 1.00 53.25 93 ALA A C 1
ATOM 707 O O . ALA A 1 93 ? -24.961 -9.717 25.403 1.00 53.25 93 ALA A O 1
ATOM 708 N N . GLU A 1 94 ? -27.131 -10.245 25.263 1.00 51.28 94 GLU A N 1
ATOM 709 C CA . GLU A 1 94 ? -27.004 -11.388 26.160 1.00 51.28 94 GLU A CA 1
ATOM 710 C C . GLU A 1 94 ? -26.153 -12.463 25.476 1.00 51.28 94 GLU A C 1
ATOM 712 O O . GLU A 1 94 ? -26.535 -12.995 24.434 1.00 51.28 94 GLU A O 1
ATOM 717 N N . LEU A 1 95 ? -25.006 -12.802 26.075 1.00 53.03 95 LEU A N 1
ATOM 718 C CA . LEU A 1 95 ? -24.225 -13.973 25.676 1.00 53.03 95 LEU A CA 1
ATOM 719 C C . LEU A 1 95 ? -25.161 -15.194 25.568 1.00 53.03 95 LEU A C 1
ATOM 721 O O . LEU A 1 95 ? -25.956 -15.416 26.491 1.00 53.03 95 LEU A O 1
ATOM 725 N N . PRO A 1 96 ? -25.071 -15.993 24.489 1.00 52.09 96 PRO A N 1
ATOM 726 C CA . PRO A 1 96 ? -25.802 -17.250 24.363 1.00 52.09 96 PRO A CA 1
ATOM 727 C C . PRO A 1 96 ? -25.692 -18.088 25.650 1.00 52.09 96 PRO A C 1
ATOM 729 O O . PRO A 1 96 ? -24.628 -18.151 26.272 1.00 52.09 96 PRO A O 1
ATOM 732 N N . ARG A 1 97 ? -26.808 -18.674 26.117 1.00 50.12 97 ARG A N 1
ATOM 733 C CA . ARG A 1 97 ? -26.886 -19.360 27.430 1.00 50.12 97 ARG A CA 1
ATOM 734 C C . ARG A 1 97 ? -25.882 -20.515 27.566 1.00 50.12 97 ARG A C 1
ATOM 736 O O . ARG A 1 97 ? -25.475 -20.832 28.676 1.00 50.12 97 ARG A O 1
ATOM 743 N N . ASP A 1 98 ? -25.456 -21.087 26.451 1.00 51.22 98 ASP A N 1
ATOM 744 C CA . ASP A 1 98 ? -24.441 -22.131 26.291 1.00 51.22 98 ASP A CA 1
ATOM 745 C C . ASP A 1 98 ? -22.987 -21.637 26.446 1.00 51.22 98 ASP A C 1
ATOM 747 O O . ASP A 1 98 ? -22.089 -22.445 26.669 1.00 51.22 98 ASP A O 1
ATOM 751 N N . LEU A 1 99 ? -22.747 -20.322 26.409 1.00 49.56 99 LEU A N 1
ATOM 752 C CA . LEU A 1 99 ? -21.461 -19.686 26.739 1.00 49.56 99 LEU A CA 1
ATOM 753 C C . LEU A 1 99 ? -21.432 -19.097 28.163 1.00 49.56 99 LEU A C 1
ATOM 755 O O . LEU A 1 99 ? -20.383 -18.639 28.619 1.00 49.56 99 LEU A O 1
ATOM 759 N N . LYS A 1 100 ? -22.562 -19.124 28.891 1.00 48.84 100 LYS A N 1
ATOM 760 C CA . LYS A 1 100 ? -22.669 -18.628 30.278 1.00 48.84 100 LYS A CA 1
ATOM 761 C C . LYS A 1 100 ? -22.067 -19.588 31.326 1.00 48.84 100 LYS A C 1
ATOM 763 O O . LYS A 1 100 ? -21.968 -19.197 32.485 1.00 48.84 100 LYS A O 1
ATOM 768 N N . GLY A 1 101 ? -21.653 -20.802 30.946 1.00 44.09 101 GLY A N 1
ATOM 769 C CA . GLY A 1 101 ? -21.254 -21.869 31.881 1.00 44.09 101 GLY A CA 1
ATOM 770 C C . GLY A 1 101 ? -19.920 -21.677 32.616 1.00 44.09 101 GLY A C 1
ATOM 771 O O . GLY A 1 101 ? -19.759 -22.193 33.718 1.00 44.09 101 GLY A O 1
ATOM 772 N N . ASP A 1 102 ? -18.978 -20.913 32.054 1.00 50.12 102 ASP A N 1
ATOM 773 C CA . ASP A 1 102 ? -17.569 -21.033 32.472 1.00 50.12 102 ASP A CA 1
ATOM 774 C C . ASP A 1 102 ? -16.927 -19.684 32.839 1.00 50.12 102 ASP A C 1
ATOM 776 O O . ASP A 1 102 ? -15.777 -19.636 33.273 1.00 50.12 102 ASP A O 1
ATOM 780 N N . GLY A 1 103 ? -17.626 -18.564 32.610 1.00 50.78 103 GLY A N 1
ATOM 781 C CA . GLY A 1 103 ? -17.126 -17.212 32.898 1.00 50.78 103 GLY A CA 1
ATOM 782 C C . GLY A 1 103 ? -15.872 -16.787 32.115 1.00 50.78 103 GLY A C 1
ATOM 783 O O . GLY A 1 103 ? -15.253 -15.787 32.470 1.00 50.78 103 GLY A O 1
ATOM 784 N N . ARG A 1 104 ? -15.470 -17.530 31.070 1.00 51.06 104 ARG A N 1
ATOM 785 C CA . ARG A 1 104 ? -14.162 -17.374 30.403 1.00 51.06 104 ARG A CA 1
ATOM 786 C C . ARG A 1 104 ? -14.189 -16.981 28.923 1.00 51.06 104 ARG A C 1
ATOM 788 O O . ARG A 1 104 ? -13.121 -16.726 28.381 1.00 51.06 104 ARG A O 1
ATOM 795 N N . ALA A 1 105 ? -15.338 -16.924 28.249 1.00 53.03 105 ALA A N 1
ATOM 796 C CA . ALA A 1 105 ? -15.369 -16.536 26.835 1.00 53.03 105 ALA A CA 1
ATOM 797 C C . ALA A 1 105 ? -15.065 -15.035 26.674 1.00 53.03 105 ALA A C 1
ATOM 799 O O . ALA A 1 105 ? -15.858 -14.184 27.076 1.00 53.03 105 ALA A O 1
ATOM 800 N N . THR A 1 106 ? -13.912 -14.705 26.091 1.00 60.31 106 THR A N 1
ATOM 801 C CA . THR A 1 106 ? -13.570 -13.336 25.694 1.00 60.31 106 THR A CA 1
ATOM 802 C C . THR A 1 106 ? -14.064 -13.108 24.275 1.00 60.31 106 THR A C 1
ATOM 804 O O . THR A 1 106 ? -13.561 -13.727 23.337 1.00 60.31 106 THR A O 1
ATOM 807 N N . HIS A 1 107 ? -15.058 -12.240 24.116 1.00 67.88 107 HIS A N 1
ATOM 808 C CA . HIS A 1 107 ? -15.437 -11.754 22.797 1.00 67.88 107 HIS A CA 1
ATOM 809 C C . HIS A 1 107 ? -14.445 -10.657 22.376 1.00 67.88 107 HIS A C 1
ATOM 811 O O . HIS A 1 107 ? -14.009 -9.869 23.215 1.00 67.88 107 HIS A O 1
ATOM 817 N N . CYS A 1 108 ? -14.068 -10.604 21.104 1.00 73.00 108 CYS A N 1
ATOM 818 C CA . CYS A 1 108 ? -13.226 -9.550 20.540 1.00 73.00 108 CYS A CA 1
ATOM 819 C C . CYS A 1 108 ? -13.854 -9.061 19.240 1.00 73.00 108 CYS A C 1
ATOM 821 O O . CYS A 1 108 ? -14.409 -9.852 18.480 1.00 73.00 108 CYS A O 1
ATOM 823 N N . THR A 1 109 ? -13.755 -7.769 18.958 1.00 79.44 109 THR A N 1
ATOM 824 C CA . THR A 1 109 ? -14.279 -7.229 17.707 1.00 79.44 109 THR A CA 1
ATOM 825 C C . THR A 1 109 ? -13.168 -6.621 16.877 1.00 79.44 109 THR A C 1
ATOM 827 O O . THR A 1 109 ? -12.459 -5.752 17.354 1.00 79.44 109 THR A O 1
ATOM 830 N N . ALA A 1 110 ? -13.018 -7.040 15.625 1.00 86.31 110 ALA A N 1
ATOM 831 C CA . ALA A 1 110 ? -12.040 -6.496 14.698 1.00 86.31 110 ALA A CA 1
ATOM 832 C C . ALA A 1 110 ? -12.725 -5.664 13.609 1.00 86.31 110 ALA A C 1
ATOM 834 O O . ALA A 1 110 ? -13.651 -6.120 12.946 1.00 86.31 110 ALA A O 1
ATOM 835 N N . VAL A 1 111 ? -12.241 -4.451 13.378 1.00 90.12 111 VAL A N 1
ATOM 836 C CA . VAL A 1 111 ? -12.640 -3.584 12.274 1.00 90.12 111 VAL A CA 1
ATOM 837 C C . VAL A 1 111 ? -11.480 -3.500 11.296 1.00 90.12 111 VAL A C 1
ATOM 839 O O . VAL A 1 111 ? -10.418 -2.974 11.619 1.00 90.12 111 VAL A O 1
ATOM 842 N N . ILE A 1 112 ? -11.672 -4.019 10.089 1.00 92.06 112 ILE A N 1
ATOM 843 C C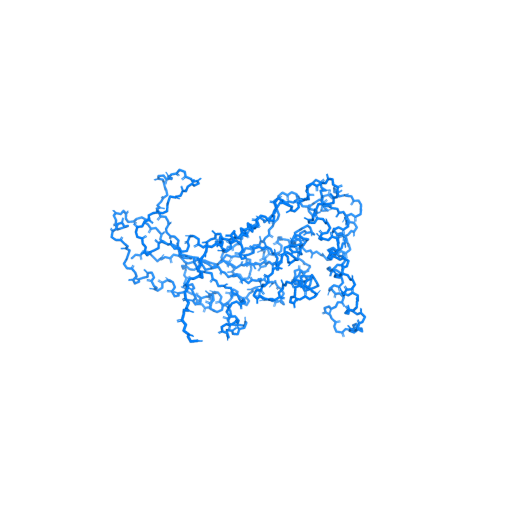A . ILE A 1 112 ? -10.651 -4.028 9.045 1.00 92.06 112 ILE A CA 1
ATOM 844 C C . ILE A 1 112 ? -10.911 -2.859 8.101 1.00 92.06 112 ILE A C 1
ATOM 846 O O . ILE A 1 112 ? -11.934 -2.817 7.415 1.00 92.06 112 ILE A O 1
ATOM 850 N N . ALA A 1 113 ? -9.971 -1.917 8.055 1.00 93.31 113 ALA A N 1
ATOM 851 C CA . ALA A 1 113 ? -10.007 -0.801 7.128 1.00 93.31 113 ALA A CA 1
ATOM 852 C C . ALA A 1 113 ? -9.338 -1.197 5.800 1.00 93.31 113 ALA A C 1
ATOM 854 O O . ALA A 1 113 ? -8.121 -1.070 5.646 1.00 93.31 113 ALA A O 1
ATOM 855 N N . ASP A 1 114 ? -10.130 -1.616 4.810 1.00 91.81 114 ASP A N 1
ATOM 856 C CA . ASP A 1 114 ? -9.652 -1.891 3.450 1.00 91.81 114 ASP A CA 1
ATOM 857 C C . ASP A 1 114 ? -9.498 -0.579 2.661 1.00 91.81 114 ASP A C 1
ATOM 859 O O . ASP A 1 114 ? -10.311 -0.178 1.820 1.00 91.81 114 ASP A O 1
ATOM 863 N N . LYS A 1 115 ? -8.428 0.136 3.018 1.00 91.94 115 LYS A N 1
ATOM 864 C CA . LYS A 1 115 ? -7.928 1.345 2.365 1.00 91.94 115 LYS A CA 1
ATOM 865 C C . LYS A 1 115 ? -6.412 1.376 2.486 1.00 91.94 115 LYS A C 1
ATOM 867 O O . LYS A 1 115 ? -5.865 1.055 3.535 1.00 91.94 115 LYS A O 1
ATOM 872 N N . ASN A 1 116 ? -5.732 1.799 1.422 1.00 94.31 116 ASN A N 1
ATOM 873 C CA . ASN A 1 116 ? -4.304 2.099 1.503 1.00 94.31 116 ASN A CA 1
ATOM 874 C C . ASN A 1 116 ? -4.105 3.339 2.378 1.00 94.31 116 ASN A C 1
ATOM 876 O O . ASN A 1 116 ? -4.507 4.441 1.992 1.00 94.31 116 ASN A O 1
ATOM 880 N N . LEU A 1 117 ? -3.493 3.161 3.544 1.00 96.25 117 LEU A N 1
ATOM 881 C CA . LEU A 1 117 ? -2.923 4.255 4.308 1.00 96.25 117 LEU A CA 1
ATOM 882 C C . LEU A 1 117 ? -1.501 4.505 3.799 1.00 96.25 117 LEU A C 1
ATOM 884 O O . LEU A 1 117 ? -0.719 3.576 3.620 1.00 96.25 117 LEU A O 1
ATOM 888 N N . VAL A 1 118 ? -1.179 5.763 3.533 1.00 96.25 118 VAL A N 1
ATOM 889 C CA . VAL A 1 118 ? 0.129 6.185 3.023 1.00 96.25 118 VAL A CA 1
ATOM 890 C C . VAL A 1 118 ? 0.702 7.271 3.941 1.00 96.25 118 VAL A C 1
ATOM 892 O O . VAL A 1 118 ? -0.083 8.022 4.527 1.00 96.25 118 VAL A O 1
ATOM 895 N N . PRO A 1 119 ? 2.030 7.378 4.115 1.00 94.88 119 PRO A N 1
ATOM 896 C CA . PRO A 1 119 ? 2.611 8.307 5.083 1.00 94.88 119 PRO A CA 1
ATOM 897 C C . PRO A 1 119 ? 2.643 9.761 4.590 1.00 94.88 119 PRO A C 1
ATOM 899 O O . PRO A 1 119 ? 2.763 10.672 5.406 1.00 94.88 119 PRO A O 1
ATOM 902 N N . ALA A 1 120 ? 2.488 9.987 3.281 1.00 91.19 120 ALA A N 1
ATOM 903 C CA . ALA A 1 120 ? 2.366 11.312 2.681 1.00 91.19 120 ALA A CA 1
ATOM 904 C C . ALA A 1 120 ? 0.893 11.690 2.377 1.00 91.19 120 ALA A C 1
ATOM 906 O O . ALA A 1 120 ? 0.076 10.805 2.123 1.00 91.19 120 ALA A O 1
ATOM 907 N N . PRO A 1 121 ? 0.525 12.988 2.357 1.00 91.12 121 PRO A N 1
ATOM 908 C CA . PRO A 1 121 ? 1.353 14.138 2.731 1.00 91.12 121 PRO A CA 1
ATOM 909 C C . PRO A 1 121 ? 1.776 14.079 4.206 1.00 91.12 121 PRO A C 1
ATOM 911 O O . PRO A 1 121 ? 1.264 13.257 4.964 1.00 91.12 121 PRO A O 1
ATOM 914 N N . LYS A 1 122 ? 2.736 14.924 4.604 1.00 89.69 122 LYS A N 1
ATOM 915 C CA . LYS A 1 122 ? 3.252 14.963 5.982 1.00 89.69 122 LYS A CA 1
ATOM 916 C C . LYS A 1 122 ? 2.097 14.963 6.997 1.00 89.69 122 LYS A C 1
ATOM 918 O O . LYS A 1 122 ? 1.073 15.603 6.775 1.00 89.69 122 LYS A O 1
ATOM 923 N N . ASP A 1 123 ? 2.275 14.217 8.085 1.00 91.50 123 ASP A N 1
ATOM 924 C CA . ASP A 1 123 ? 1.300 14.039 9.169 1.00 91.50 123 ASP A CA 1
ATOM 925 C C . ASP A 1 123 ? 0.007 13.280 8.789 1.00 91.50 123 ASP A C 1
ATOM 927 O O . ASP A 1 123 ? -0.900 13.174 9.617 1.00 91.50 123 ASP A O 1
ATOM 931 N N . ASN A 1 124 ? -0.089 12.666 7.599 1.00 95.06 124 ASN A N 1
ATOM 932 C CA . ASN A 1 124 ? -1.277 11.887 7.224 1.00 95.06 124 ASN A CA 1
ATOM 933 C C . ASN A 1 124 ? -1.547 10.716 8.185 1.00 95.06 124 ASN A C 1
ATOM 935 O O . ASN A 1 124 ? -2.705 10.477 8.529 1.00 95.06 124 ASN A O 1
ATOM 939 N N . LEU A 1 125 ? -0.503 10.032 8.675 1.00 95.69 125 LEU A N 1
ATOM 940 C CA . LEU A 1 125 ? -0.662 8.977 9.685 1.00 95.69 125 LEU A CA 1
ATOM 941 C C . LEU A 1 125 ? -1.254 9.536 10.984 1.00 95.69 125 LEU A C 1
ATOM 943 O O . LEU A 1 125 ? -2.263 9.020 11.453 1.00 95.69 125 LEU A O 1
ATOM 947 N 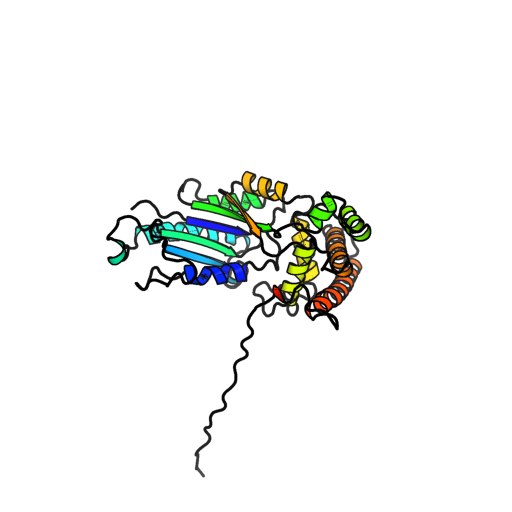N . LYS A 1 126 ? -0.699 10.636 11.513 1.00 93.56 126 LYS A N 1
ATOM 948 C CA . LYS A 1 126 ? -1.208 11.304 12.727 1.00 93.56 126 LYS A CA 1
ATOM 949 C C . LYS A 1 126 ? -2.656 11.740 12.568 1.00 93.56 126 LYS A C 1
ATOM 951 O O . LYS A 1 126 ? -3.455 11.554 13.479 1.00 93.56 126 LYS A O 1
ATOM 956 N N . ARG A 1 127 ? -3.014 12.292 11.405 1.00 92.81 127 ARG A N 1
ATOM 957 C CA . ARG A 1 127 ? -4.393 12.687 11.097 1.00 92.81 127 ARG A CA 1
ATOM 958 C C . ARG A 1 127 ? -5.330 11.482 11.158 1.00 92.81 127 ARG A C 1
ATOM 960 O O . ARG A 1 127 ? -6.357 11.553 11.824 1.00 92.81 127 ARG A O 1
ATOM 967 N N . VAL A 1 128 ? -4.972 10.372 10.515 1.00 92.88 128 VAL A N 1
ATOM 968 C CA . VAL A 1 128 ? -5.786 9.147 10.544 1.00 92.88 128 VAL A CA 1
ATOM 969 C C . VAL A 1 128 ? -5.897 8.593 11.954 1.00 92.88 128 VAL A C 1
ATOM 971 O O . VAL A 1 128 ? -7.004 8.331 12.413 1.00 92.88 128 VAL A O 1
ATOM 974 N N . VAL A 1 129 ? -4.781 8.489 12.670 1.00 90.62 129 VAL A N 1
ATOM 975 C CA . VAL A 1 129 ? -4.780 8.040 14.060 1.00 90.62 129 VAL A CA 1
ATOM 976 C C . VAL A 1 129 ? -5.640 8.955 14.933 1.00 90.62 129 VAL A C 1
ATOM 978 O O . VAL A 1 129 ? -6.401 8.456 15.748 1.00 90.62 129 VAL A O 1
ATOM 981 N N . SER A 1 130 ? -5.630 10.273 14.720 1.00 88.31 130 SER A N 1
ATOM 982 C CA . SER A 1 130 ? -6.495 11.200 15.462 1.00 88.31 130 SER A CA 1
ATOM 983 C C . SER A 1 130 ? -7.990 10.986 15.212 1.00 88.31 130 SER A C 1
ATOM 985 O O . SER A 1 130 ? -8.782 11.278 16.100 1.00 88.31 130 SER A O 1
ATOM 987 N N . GLU A 1 131 ? -8.380 10.447 14.051 1.00 88.25 131 GLU A N 1
ATOM 988 C CA . GLU A 1 131 ? -9.764 10.041 13.776 1.00 88.25 131 GLU A CA 1
ATOM 989 C C . GLU A 1 131 ? -10.081 8.685 14.420 1.00 88.25 131 GLU A C 1
ATOM 991 O O . GLU A 1 131 ? -11.130 8.537 15.041 1.00 88.25 131 GLU A O 1
ATOM 996 N N . LEU A 1 132 ? -9.158 7.718 14.348 1.00 85.94 132 LEU A N 1
ATOM 997 C CA . LEU A 1 132 ? -9.311 6.404 14.989 1.00 85.94 132 LEU A CA 1
ATOM 998 C C . LEU A 1 132 ? -9.370 6.509 16.520 1.00 85.94 132 LEU A C 1
ATOM 1000 O O . LEU A 1 132 ? -10.111 5.780 17.173 1.00 85.94 132 LEU A O 1
ATOM 1004 N N . ILE A 1 133 ? -8.612 7.456 17.072 1.00 67.94 133 ILE A N 1
ATOM 1005 C CA . ILE A 1 133 ? -8.520 7.813 18.492 1.00 67.94 133 ILE A CA 1
ATOM 1006 C C . ILE A 1 133 ? -9.450 9.000 18.809 1.00 67.94 133 ILE A C 1
ATOM 1008 O O . ILE A 1 133 ? -9.469 9.502 19.930 1.00 67.94 133 ILE A O 1
ATOM 1012 N N . GLY A 1 134 ? -10.272 9.446 17.850 1.00 58.62 134 GLY A N 1
ATOM 1013 C CA . GLY A 1 134 ? -11.147 10.622 17.956 1.00 58.62 134 GLY A CA 1
ATOM 1014 C C . GLY A 1 134 ? -12.138 10.583 19.123 1.00 58.62 134 GLY A C 1
ATOM 1015 O O . GLY A 1 134 ? -12.688 11.615 19.495 1.00 58.62 134 GLY A O 1
ATOM 1016 N N . LEU A 1 135 ? -12.281 9.431 19.782 1.00 51.59 135 LEU A N 1
ATOM 1017 C CA . LEU A 1 135 ? -12.874 9.270 21.108 1.00 51.59 135 LEU A CA 1
ATOM 1018 C C . LEU A 1 135 ? -11.790 8.926 22.150 1.00 51.59 135 LEU A C 1
ATOM 1020 O O . LEU A 1 135 ? -11.769 7.814 22.671 1.00 51.59 135 LEU A O 1
ATOM 1024 N N . LYS A 1 136 ? -10.892 9.885 22.440 1.00 45.47 136 LYS A N 1
ATOM 1025 C CA . LYS A 1 136 ? -9.632 9.833 23.237 1.00 45.47 136 LYS A CA 1
ATOM 1026 C C . LYS A 1 136 ? -9.642 9.146 24.626 1.00 45.47 136 LYS A C 1
ATOM 1028 O O . LYS A 1 136 ? -8.712 9.339 25.404 1.00 45.47 136 LYS A O 1
ATOM 1033 N N . ARG A 1 137 ? -10.668 8.395 25.012 1.00 56.81 137 ARG A N 1
ATOM 1034 C CA . ARG A 1 137 ? -10.857 7.868 26.371 1.00 56.81 137 ARG A CA 1
ATOM 1035 C C . ARG A 1 137 ? -11.279 6.409 26.436 1.00 56.81 137 ARG A C 1
ATOM 1037 O O . ARG A 1 137 ? -11.599 5.959 27.529 1.00 56.81 137 ARG A O 1
ATOM 1044 N N . ASN A 1 138 ? -11.306 5.682 25.320 1.00 68.94 138 ASN A N 1
ATOM 1045 C CA . ASN A 1 138 ? -11.699 4.280 25.361 1.00 68.94 138 ASN A CA 1
ATOM 1046 C C . ASN A 1 138 ? -10.468 3.353 25.432 1.00 68.94 138 ASN A C 1
ATOM 1048 O O . ASN A 1 138 ? -9.897 3.043 24.386 1.00 68.94 138 ASN A O 1
ATOM 1052 N N . PRO A 1 139 ? -10.048 2.889 26.630 1.00 73.38 139 PRO A N 1
ATOM 1053 C CA . PRO A 1 139 ? -8.900 1.987 26.783 1.00 73.38 139 PRO A CA 1
ATOM 1054 C C . PRO A 1 139 ? -9.131 0.600 26.160 1.00 73.38 139 PRO A C 1
ATOM 1056 O O . PRO A 1 139 ? -8.244 -0.246 26.192 1.00 73.38 139 PRO A O 1
ATOM 1059 N N . LEU A 1 140 ? -10.321 0.353 25.614 1.00 77.88 140 LEU A N 1
ATOM 1060 C CA . LEU A 1 140 ? -10.737 -0.927 25.055 1.00 77.88 140 LEU A CA 1
ATOM 1061 C C . LEU A 1 140 ? -10.523 -1.001 23.545 1.00 77.88 140 LEU A C 1
ATOM 1063 O O . LEU A 1 140 ? -10.729 -2.062 22.964 1.00 77.88 140 LEU A O 1
ATOM 1067 N N . VAL A 1 141 ? -10.127 0.101 22.899 1.00 82.69 141 VAL A N 1
ATOM 1068 C CA . VAL A 1 141 ? -9.853 0.131 21.461 1.00 82.69 141 VAL A CA 1
ATOM 1069 C C . VAL A 1 141 ? -8.347 0.073 21.221 1.00 82.69 141 VAL A C 1
ATOM 1071 O O . VAL A 1 141 ? -7.605 0.974 21.601 1.00 82.69 141 VAL A O 1
ATOM 1074 N N . THR A 1 142 ? -7.898 -0.981 20.549 1.00 87.69 142 THR A N 1
ATOM 1075 C CA . THR A 1 142 ? -6.522 -1.151 20.075 1.00 87.69 142 THR A CA 1
ATOM 1076 C C . THR A 1 142 ? -6.458 -0.824 18.590 1.00 87.69 142 THR A C 1
ATOM 1078 O O . THR A 1 142 ? -7.197 -1.395 17.793 1.00 87.69 142 THR A O 1
ATOM 1081 N N . SER A 1 143 ? -5.555 0.065 18.185 1.00 91.44 143 SER A N 1
ATOM 1082 C CA . SER A 1 143 ? -5.280 0.323 16.767 1.00 91.44 143 SER A CA 1
ATOM 1083 C C . SER A 1 143 ? -4.007 -0.399 16.326 1.00 91.44 143 SER A C 1
ATOM 1085 O O . SER A 1 143 ? -2.968 -0.310 16.977 1.00 91.44 143 SER A O 1
ATOM 1087 N N . VAL A 1 144 ? -4.085 -1.121 15.212 1.00 94.12 144 VAL A N 1
ATOM 1088 C CA . VAL A 1 144 ? -2.991 -1.908 14.644 1.00 94.12 144 VAL A CA 1
ATOM 1089 C C . VAL A 1 144 ? -2.652 -1.367 13.262 1.00 94.12 144 VAL A C 1
ATOM 1091 O O . VAL A 1 144 ? -3.467 -1.442 12.339 1.00 94.12 144 VAL A O 1
ATOM 1094 N N . ALA A 1 145 ? -1.438 -0.846 13.112 1.00 96.38 145 ALA A N 1
ATOM 1095 C CA . ALA A 1 145 ? -0.853 -0.569 11.808 1.00 96.38 145 ALA A CA 1
ATOM 1096 C C . ALA A 1 145 ? -0.254 -1.858 11.238 1.00 96.38 145 ALA A C 1
ATOM 1098 O O . ALA A 1 145 ? 0.599 -2.481 11.868 1.00 96.38 145 ALA A O 1
ATOM 1099 N N . ILE A 1 146 ? -0.695 -2.246 10.045 1.00 96.44 146 ILE A N 1
ATOM 1100 C CA . ILE A 1 146 ? -0.186 -3.403 9.311 1.00 96.44 146 ILE A CA 1
ATOM 1101 C C . ILE A 1 146 ? 0.676 -2.896 8.158 1.00 96.44 146 ILE A C 1
ATOM 1103 O O . ILE A 1 146 ? 0.167 -2.227 7.256 1.00 96.44 146 ILE A O 1
ATOM 1107 N N . ILE A 1 147 ? 1.963 -3.231 8.184 1.00 97.00 147 ILE A N 1
ATOM 1108 C CA . ILE A 1 147 ? 2.934 -2.919 7.133 1.00 97.00 147 ILE A CA 1
ATOM 1109 C C . ILE A 1 147 ? 3.244 -4.220 6.380 1.00 97.00 147 ILE A C 1
ATOM 1111 O O . ILE A 1 147 ? 3.768 -5.162 6.973 1.00 97.00 147 ILE A O 1
ATOM 1115 N N . PRO A 1 148 ? 2.890 -4.329 5.093 1.00 94.88 148 PRO A N 1
ATOM 1116 C CA . PRO A 1 148 ? 3.249 -5.482 4.281 1.00 94.88 148 PRO A CA 1
ATOM 1117 C C . PRO A 1 148 ? 4.766 -5.591 4.121 1.00 94.88 148 PRO A C 1
ATOM 1119 O O . PRO A 1 148 ? 5.424 -4.600 3.809 1.00 94.88 148 PRO A O 1
ATOM 1122 N N . SER A 1 149 ? 5.293 -6.799 4.271 1.00 94.38 149 SER A N 1
ATOM 1123 C CA . SER A 1 149 ? 6.713 -7.113 4.142 1.00 94.38 149 SER A CA 1
ATOM 1124 C C . SER A 1 149 ? 6.917 -8.365 3.287 1.00 94.38 149 SER A C 1
ATOM 1126 O O . SER A 1 149 ? 5.963 -9.028 2.860 1.00 94.38 149 SER A O 1
ATOM 1128 N N . VAL A 1 150 ? 8.178 -8.692 3.026 1.00 94.00 150 VAL A N 1
ATOM 1129 C CA . VAL A 1 150 ? 8.571 -9.947 2.380 1.00 94.00 150 VAL A CA 1
ATOM 1130 C C . VAL A 1 150 ? 9.242 -10.862 3.401 1.00 94.00 150 VAL A C 1
ATOM 1132 O O . VAL A 1 150 ? 9.972 -10.393 4.271 1.00 94.00 150 VAL A O 1
ATOM 1135 N N . ALA A 1 151 ? 8.981 -12.163 3.304 1.00 91.94 151 ALA A N 1
ATOM 1136 C CA . ALA A 1 151 ? 9.589 -13.169 4.162 1.00 91.94 151 ALA A CA 1
ATOM 1137 C C . ALA A 1 151 ? 11.011 -13.496 3.687 1.00 91.94 151 ALA A C 1
ATOM 1139 O O . ALA A 1 151 ? 11.205 -13.925 2.544 1.00 91.94 151 ALA A O 1
ATOM 1140 N N . GLY A 1 152 ? 11.994 -13.373 4.578 1.00 89.12 152 GLY A N 1
ATOM 1141 C CA . GLY A 1 152 ? 13.396 -13.685 4.287 1.00 89.12 152 GLY A CA 1
ATOM 1142 C C . GLY A 1 152 ? 14.129 -12.619 3.451 1.00 89.12 152 GLY A C 1
ATOM 1143 O O . GLY A 1 152 ? 13.641 -11.498 3.312 1.00 89.12 152 GLY A O 1
ATOM 1144 N N . PRO A 1 153 ? 15.327 -12.941 2.919 1.00 88.88 153 PRO A N 1
ATOM 1145 C CA . PRO A 1 153 ? 16.155 -11.978 2.194 1.00 88.88 153 PRO A CA 1
ATOM 1146 C C . PRO A 1 153 ? 15.471 -11.481 0.916 1.00 88.88 153 PRO A C 1
ATOM 1148 O O . PRO A 1 153 ? 15.072 -12.277 0.068 1.00 88.88 153 PRO A O 1
ATOM 1151 N N . SER A 1 154 ? 15.360 -10.162 0.790 1.00 91.56 154 SER A N 1
ATOM 1152 C CA . SER A 1 154 ? 14.801 -9.453 -0.364 1.00 91.56 154 SER A CA 1
ATOM 1153 C C . SER A 1 154 ? 15.898 -8.880 -1.253 1.00 91.56 154 SER A C 1
ATOM 1155 O O . SER A 1 154 ? 17.045 -8.764 -0.817 1.00 91.56 154 SER A O 1
ATOM 1157 N N . SER A 1 155 ? 15.561 -8.430 -2.460 1.00 87.25 155 SER A N 1
ATOM 1158 C CA . SER A 1 155 ? 16.523 -7.717 -3.305 1.00 87.25 155 SER A CA 1
ATOM 1159 C C . SER A 1 155 ? 17.029 -6.427 -2.640 1.00 87.25 155 SER A C 1
ATOM 1161 O O . SER A 1 155 ? 18.205 -6.094 -2.764 1.00 87.25 155 SER A O 1
ATOM 1163 N N . LEU A 1 156 ? 16.195 -5.765 -1.825 1.00 85.44 156 LEU A N 1
ATOM 1164 C CA . LEU A 1 156 ? 16.594 -4.620 -0.997 1.00 85.44 156 LEU A CA 1
ATOM 1165 C C . LEU A 1 156 ? 17.606 -5.021 0.090 1.00 85.44 156 LEU A C 1
ATOM 1167 O O . LEU A 1 156 ? 18.591 -4.320 0.310 1.00 85.44 156 LEU A O 1
ATOM 1171 N N . HIS A 1 157 ? 17.388 -6.155 0.759 1.00 84.06 157 HIS A N 1
ATOM 1172 C CA . HIS A 1 157 ? 18.320 -6.674 1.761 1.00 84.06 157 HIS A CA 1
ATOM 1173 C C . HIS A 1 157 ? 19.657 -7.079 1.128 1.00 84.06 157 HIS A C 1
ATOM 1175 O O . HIS A 1 157 ? 20.718 -6.710 1.628 1.00 84.06 157 HIS A O 1
ATOM 1181 N N . LEU A 1 158 ? 19.614 -7.775 -0.011 1.00 81.12 158 LEU A N 1
ATOM 1182 C CA . LEU A 1 158 ? 20.813 -8.139 -0.763 1.00 81.12 158 LEU A CA 1
ATOM 1183 C C . LEU A 1 158 ? 21.574 -6.896 -1.251 1.00 81.12 158 LEU A C 1
ATOM 1185 O O . LEU A 1 158 ? 22.807 -6.914 -1.263 1.00 81.12 158 LEU A O 1
ATOM 1189 N N . ALA A 1 159 ? 20.865 -5.815 -1.611 1.00 76.69 159 ALA A N 1
ATOM 1190 C CA . ALA A 1 159 ? 21.479 -4.538 -1.977 1.00 76.69 159 ALA A CA 1
ATOM 1191 C C . ALA A 1 159 ? 22.271 -3.943 -0.817 1.00 76.69 159 ALA A C 1
ATOM 1193 O O . ALA A 1 159 ? 23.421 -3.545 -0.997 1.00 76.69 159 ALA A O 1
ATOM 1194 N N . ALA A 1 160 ? 21.681 -3.941 0.379 1.00 77.19 160 ALA A N 1
ATOM 1195 C CA . ALA A 1 160 ? 22.335 -3.448 1.585 1.00 77.19 160 ALA A CA 1
ATOM 1196 C C . ALA A 1 160 ? 23.568 -4.286 1.973 1.00 77.19 160 ALA A C 1
ATOM 1198 O O . ALA A 1 160 ? 24.540 -3.745 2.493 1.00 77.19 160 ALA A O 1
ATOM 1199 N N . MET A 1 161 ? 23.558 -5.592 1.685 1.00 77.75 161 MET A N 1
ATOM 1200 C CA . MET A 1 161 ? 24.678 -6.503 1.955 1.00 77.75 161 MET A CA 1
ATOM 1201 C C . MET A 1 161 ? 25.735 -6.559 0.838 1.00 77.75 161 MET A C 1
ATOM 1203 O O . MET A 1 161 ? 26.598 -7.436 0.875 1.00 77.75 161 MET A O 1
ATOM 1207 N N . ALA A 1 162 ? 25.654 -5.694 -0.183 1.00 75.12 162 ALA A N 1
ATOM 1208 C CA . ALA A 1 162 ? 26.524 -5.725 -1.368 1.00 75.12 162 ALA A CA 1
ATOM 1209 C C . ALA A 1 162 ? 26.629 -7.120 -2.030 1.00 75.12 162 ALA A C 1
ATOM 1211 O O . ALA A 1 162 ? 27.617 -7.445 -2.682 1.00 75.12 162 ALA A O 1
ATOM 1212 N N . SER A 1 163 ? 25.596 -7.949 -1.860 1.00 71.44 163 SER A N 1
ATOM 1213 C CA . SER A 1 163 ? 25.540 -9.341 -2.327 1.00 71.44 163 SER A CA 1
ATOM 1214 C C . SER A 1 163 ? 24.703 -9.480 -3.606 1.00 71.44 163 SER A C 1
ATOM 1216 O O . SER A 1 163 ? 24.264 -10.571 -3.962 1.00 71.44 163 SER A O 1
ATOM 1218 N N . LEU A 1 164 ? 24.447 -8.357 -4.283 1.00 73.31 164 LEU A N 1
ATOM 1219 C CA . LEU A 1 164 ? 23.703 -8.280 -5.534 1.00 73.31 164 LEU A CA 1
ATOM 1220 C C . LEU A 1 164 ? 24.606 -8.377 -6.758 1.00 73.31 164 LEU A C 1
ATOM 1222 O O . LEU A 1 164 ? 25.791 -8.048 -6.725 1.00 73.31 164 LEU A O 1
ATOM 1226 N N . THR A 1 165 ? 23.989 -8.704 -7.893 1.00 80.00 165 THR A N 1
ATOM 1227 C CA . THR A 1 165 ? 24.600 -8.415 -9.188 1.00 80.00 165 THR A CA 1
ATOM 1228 C C . THR A 1 165 ? 24.834 -6.899 -9.331 1.00 80.00 165 THR A C 1
ATOM 1230 O O . THR A 1 165 ? 23.995 -6.103 -8.886 1.00 80.00 165 THR A O 1
ATOM 1233 N N . PRO A 1 166 ? 25.931 -6.459 -9.980 1.00 83.56 166 PRO A N 1
ATOM 1234 C CA . PRO A 1 166 ? 26.218 -5.035 -10.174 1.00 83.56 166 PRO A CA 1
ATOM 1235 C C . PRO A 1 166 ? 25.054 -4.257 -10.804 1.00 83.56 166 PRO A C 1
ATOM 1237 O O . PRO A 1 166 ? 24.776 -3.125 -10.416 1.00 83.56 166 PRO A O 1
ATOM 1240 N N . SER A 1 167 ? 24.321 -4.880 -11.729 1.00 83.69 167 SER A N 1
ATOM 1241 C CA . SER A 1 167 ? 23.171 -4.270 -12.399 1.00 83.69 167 SER A CA 1
ATOM 1242 C C . SER A 1 167 ? 22.013 -3.966 -11.446 1.00 83.69 167 SER A C 1
ATOM 1244 O O . SER A 1 167 ? 21.442 -2.881 -11.519 1.00 83.69 167 SER A O 1
ATOM 1246 N N . LEU A 1 168 ? 21.676 -4.878 -10.527 1.00 82.75 168 LEU A N 1
ATOM 1247 C CA . LEU A 1 168 ? 20.590 -4.648 -9.567 1.00 82.75 168 LEU A CA 1
ATOM 1248 C C . LEU A 1 168 ? 21.010 -3.651 -8.476 1.00 82.75 168 LEU A C 1
ATOM 1250 O O . LEU A 1 168 ? 20.206 -2.817 -8.061 1.00 82.75 168 LEU A O 1
ATOM 1254 N N . ALA A 1 169 ? 22.286 -3.658 -8.078 1.00 84.88 169 ALA A N 1
ATOM 1255 C CA . ALA A 1 169 ? 22.834 -2.639 -7.185 1.00 84.88 169 ALA A CA 1
ATOM 1256 C C . ALA A 1 169 ? 22.737 -1.231 -7.799 1.00 84.88 169 ALA A C 1
ATOM 1258 O O . ALA A 1 169 ? 22.320 -0.297 -7.114 1.00 84.88 169 ALA A O 1
ATOM 1259 N N . LEU A 1 170 ? 23.061 -1.076 -9.089 1.00 87.44 170 LEU A N 1
ATOM 1260 C CA . LEU A 1 170 ? 22.931 0.198 -9.805 1.00 87.44 170 LEU A CA 1
ATOM 1261 C C . LEU A 1 170 ? 21.484 0.705 -9.839 1.00 87.44 170 LEU A C 1
ATOM 1263 O O . LEU A 1 170 ? 21.258 1.900 -9.645 1.00 87.44 170 LEU A O 1
ATOM 1267 N N . LEU A 1 171 ? 20.504 -0.187 -10.026 1.00 89.06 171 LEU A N 1
ATOM 1268 C CA . LEU A 1 171 ? 19.087 0.186 -9.965 1.00 89.06 171 LEU A CA 1
ATOM 1269 C C . LEU A 1 171 ? 18.737 0.781 -8.598 1.00 89.06 171 LEU A C 1
ATOM 1271 O O . LEU A 1 171 ? 18.198 1.886 -8.539 1.00 89.06 171 LEU A O 1
ATOM 1275 N N . TYR A 1 172 ? 19.104 0.105 -7.508 1.00 88.00 172 TYR A N 1
ATOM 1276 C CA . TYR A 1 172 ? 18.842 0.593 -6.152 1.00 88.00 172 TYR A CA 1
ATOM 1277 C C . TYR A 1 172 ? 19.544 1.917 -5.835 1.00 88.00 172 TYR A C 1
ATOM 1279 O O . TYR A 1 172 ? 18.928 2.785 -5.225 1.00 88.00 172 TYR A O 1
ATOM 1287 N N . HIS A 1 173 ? 20.780 2.118 -6.300 1.00 89.06 173 HIS A N 1
ATOM 1288 C CA . HIS A 1 173 ? 21.494 3.391 -6.124 1.00 89.06 173 HIS A CA 1
ATOM 1289 C C . HIS A 1 173 ? 20.836 4.559 -6.869 1.00 89.06 173 HIS A C 1
ATOM 1291 O O . HIS A 1 173 ? 20.976 5.710 -6.462 1.00 89.06 173 HIS A O 1
ATOM 1297 N N . SER A 1 174 ? 20.138 4.279 -7.972 1.00 89.69 174 SER A N 1
ATOM 1298 C CA . SER A 1 174 ? 19.449 5.307 -8.757 1.00 89.69 174 SER A CA 1
ATOM 1299 C C . SER A 1 174 ? 18.093 5.720 -8.175 1.00 89.69 174 SER A C 1
ATOM 1301 O O . SER A 1 174 ? 17.555 6.757 -8.561 1.00 89.69 174 SER A O 1
ATOM 1303 N N . LEU A 1 175 ? 17.537 4.924 -7.258 1.00 93.56 175 LEU A N 1
ATOM 1304 C CA . LEU A 1 175 ? 16.226 5.140 -6.659 1.00 93.56 175 LEU A CA 1
ATOM 1305 C C . LEU A 1 175 ? 16.337 5.886 -5.324 1.00 93.56 175 LEU A C 1
ATOM 1307 O O . LEU A 1 175 ? 17.294 5.690 -4.577 1.00 93.56 175 LEU A O 1
ATOM 1311 N N . PRO A 1 176 ? 15.325 6.691 -4.952 1.00 93.94 176 PRO A N 1
ATOM 1312 C CA . PRO A 1 176 ? 15.138 7.042 -3.552 1.00 93.94 176 PRO A CA 1
ATOM 1313 C C . PRO A 1 176 ? 14.999 5.791 -2.684 1.00 93.94 176 PRO A C 1
ATOM 1315 O O . PRO A 1 176 ? 14.580 4.732 -3.151 1.00 93.94 176 PRO A O 1
ATOM 1318 N N . THR A 1 177 ? 15.249 5.937 -1.389 1.00 93.88 177 THR A N 1
ATOM 1319 C CA . THR A 1 177 ? 14.932 4.885 -0.423 1.00 93.88 177 THR A CA 1
ATOM 1320 C C . THR A 1 177 ? 13.422 4.630 -0.393 1.00 93.88 177 THR A C 1
ATOM 1322 O O . THR A 1 177 ? 12.635 5.576 -0.289 1.00 93.88 177 THR A O 1
ATOM 1325 N N . TYR A 1 178 ? 13.023 3.360 -0.452 1.00 95.38 178 TYR A N 1
ATOM 1326 C CA . TYR A 1 178 ? 11.644 2.914 -0.257 1.00 95.38 178 TYR A CA 1
ATOM 1327 C C . TYR A 1 178 ? 11.595 1.800 0.799 1.00 95.38 178 TYR A C 1
ATOM 1329 O O . TYR A 1 178 ? 12.531 1.002 0.883 1.00 95.38 178 TYR A O 1
ATOM 1337 N N . PRO A 1 179 ? 10.489 1.683 1.557 1.00 95.00 179 PRO A N 1
ATOM 1338 C CA . PRO A 1 179 ? 10.321 0.623 2.548 1.00 95.00 179 PRO A CA 1
ATOM 1339 C C . PRO A 1 179 ? 9.980 -0.728 1.906 1.00 95.00 179 PRO A C 1
ATOM 1341 O O . PRO A 1 179 ? 10.074 -1.763 2.556 1.00 95.00 179 PRO A O 1
ATOM 1344 N N . PHE A 1 180 ? 9.570 -0.724 0.635 1.00 95.88 180 PHE A N 1
ATOM 1345 C CA . PHE A 1 180 ? 9.158 -1.914 -0.100 1.00 95.88 180 PHE A CA 1
ATOM 1346 C C . PHE A 1 180 ? 10.228 -2.290 -1.131 1.00 95.88 180 PHE A C 1
ATOM 1348 O O . PHE A 1 180 ? 10.642 -1.423 -1.907 1.00 95.88 180 PHE A O 1
ATOM 1355 N N . PRO A 1 181 ? 10.666 -3.560 -1.185 1.00 95.25 181 PRO A N 1
ATOM 1356 C CA . PRO A 1 181 ? 11.609 -4.008 -2.199 1.00 95.25 181 PRO A CA 1
ATOM 1357 C C . PRO A 1 181 ? 10.935 -4.061 -3.582 1.00 95.25 181 PRO A C 1
ATOM 1359 O O . PRO A 1 181 ? 9.705 -4.114 -3.688 1.00 95.25 181 PRO A O 1
ATOM 1362 N N . LEU A 1 182 ? 11.726 -4.029 -4.658 1.00 95.94 182 LEU A N 1
ATOM 1363 C CA . LEU A 1 182 ? 11.202 -3.887 -6.020 1.00 95.94 182 LEU A CA 1
ATOM 1364 C C . LEU A 1 182 ? 10.336 -5.079 -6.445 1.00 95.94 182 LEU A C 1
ATOM 1366 O O . LEU A 1 182 ? 9.347 -4.890 -7.151 1.00 95.94 182 LEU A O 1
ATOM 1370 N N . GLU A 1 183 ? 10.638 -6.284 -5.964 1.00 95.19 183 GLU A N 1
ATOM 1371 C CA . GLU A 1 183 ? 9.822 -7.476 -6.191 1.00 95.19 183 GLU A CA 1
ATOM 1372 C C . GLU A 1 183 ? 8.425 -7.363 -5.575 1.00 95.19 183 GLU A C 1
ATOM 1374 O O . GLU A 1 183 ? 7.448 -7.809 -6.175 1.00 95.19 183 GLU A O 1
ATOM 1379 N N . LEU A 1 184 ? 8.289 -6.696 -4.426 1.00 96.50 184 LEU A N 1
ATOM 1380 C CA . LEU A 1 184 ? 6.984 -6.473 -3.808 1.00 96.50 184 LEU A CA 1
ATOM 1381 C C . LEU A 1 184 ? 6.152 -5.479 -4.620 1.00 96.50 184 LEU A C 1
ATOM 1383 O O . LEU A 1 184 ? 4.939 -5.645 -4.782 1.00 96.50 184 LEU A O 1
ATOM 1387 N N . VAL A 1 185 ? 6.807 -4.456 -5.169 1.00 97.69 185 VAL A N 1
ATOM 1388 C CA . VAL A 1 185 ? 6.168 -3.507 -6.084 1.00 97.69 185 VAL A CA 1
ATOM 1389 C C . VAL A 1 185 ? 5.755 -4.220 -7.379 1.00 97.69 185 VAL A C 1
ATOM 1391 O O . VAL A 1 185 ? 4.622 -4.036 -7.827 1.00 97.69 185 VAL A O 1
ATOM 1394 N N . ALA A 1 186 ? 6.605 -5.095 -7.930 1.00 96.94 186 ALA A N 1
ATOM 1395 C CA . ALA A 1 186 ? 6.292 -5.917 -9.101 1.00 96.94 186 ALA A CA 1
ATOM 1396 C C . ALA A 1 186 ? 5.072 -6.820 -8.859 1.00 96.94 186 ALA A C 1
ATOM 1398 O O . ALA A 1 186 ? 4.145 -6.831 -9.671 1.00 96.94 186 ALA A O 1
ATOM 1399 N N . LEU A 1 187 ? 5.016 -7.508 -7.713 1.00 95.50 187 LEU A N 1
ATOM 1400 C CA . LEU A 1 187 ? 3.863 -8.318 -7.314 1.00 95.50 187 LEU A CA 1
ATOM 1401 C C . LEU A 1 187 ? 2.578 -7.485 -7.289 1.00 95.50 187 LEU A C 1
ATOM 1403 O O . LEU A 1 187 ? 1.542 -7.910 -7.803 1.00 95.50 187 LEU A O 1
ATOM 1407 N N . CYS A 1 188 ? 2.638 -6.282 -6.712 1.00 97.12 188 CYS A N 1
ATOM 1408 C CA . CYS A 1 188 ? 1.503 -5.365 -6.679 1.00 97.12 188 CYS A CA 1
ATOM 1409 C C . CYS A 1 188 ? 1.056 -4.958 -8.091 1.00 97.12 188 CYS A C 1
ATOM 1411 O O . CYS A 1 188 ? -0.148 -4.947 -8.360 1.00 97.12 188 CYS A O 1
ATOM 1413 N N . MET A 1 189 ? 1.999 -4.673 -8.997 1.00 97.31 189 MET A N 1
ATOM 1414 C CA . MET A 1 189 ? 1.712 -4.375 -10.404 1.00 97.31 189 MET A CA 1
ATOM 1415 C C . MET A 1 189 ? 1.028 -5.555 -11.095 1.00 97.31 189 MET A C 1
ATOM 1417 O O . MET A 1 189 ? -0.046 -5.384 -11.667 1.00 97.31 189 MET A O 1
ATOM 1421 N N . ILE A 1 190 ? 1.587 -6.762 -10.987 1.00 95.25 190 ILE A N 1
ATOM 1422 C CA . ILE A 1 190 ? 1.030 -7.984 -11.589 1.00 95.25 190 ILE A CA 1
ATOM 1423 C C . ILE A 1 190 ? -0.380 -8.250 -11.061 1.00 95.25 190 ILE A C 1
ATOM 1425 O O . ILE A 1 190 ? -1.304 -8.483 -11.840 1.00 95.25 190 ILE A O 1
ATOM 1429 N N . ARG A 1 191 ? -0.582 -8.143 -9.743 1.00 94.38 191 ARG A N 1
ATOM 1430 C CA . ARG A 1 191 ? -1.905 -8.294 -9.127 1.00 94.38 191 ARG A CA 1
ATOM 1431 C C . ARG A 1 191 ? -2.889 -7.236 -9.605 1.00 94.38 191 ARG A C 1
ATOM 1433 O O . ARG A 1 191 ? -4.068 -7.543 -9.698 1.00 94.38 191 ARG A O 1
ATOM 1440 N N . ILE A 1 192 ? -2.452 -6.012 -9.906 1.00 95.19 192 ILE A N 1
ATOM 1441 C CA . ILE A 1 192 ? -3.318 -4.998 -10.524 1.00 95.19 192 ILE A CA 1
ATOM 1442 C C . ILE A 1 192 ? -3.677 -5.393 -11.953 1.00 95.19 192 ILE A C 1
ATOM 1444 O O . ILE A 1 192 ? -4.849 -5.319 -12.309 1.00 95.19 192 ILE A O 1
ATOM 1448 N N . LEU A 1 193 ? -2.711 -5.868 -12.744 1.00 94.25 193 LEU A N 1
ATOM 1449 C CA . LEU A 1 193 ? -2.958 -6.316 -14.116 1.00 94.25 193 LEU A CA 1
ATOM 1450 C C . LEU A 1 193 ? -3.860 -7.555 -14.201 1.00 94.25 193 LEU A C 1
ATOM 1452 O O . LEU A 1 193 ? -4.528 -7.754 -15.209 1.00 94.25 193 LEU A O 1
ATOM 1456 N N . GLY A 1 194 ? -3.900 -8.374 -13.151 1.00 91.31 194 GLY A N 1
ATOM 1457 C CA . GLY A 1 194 ? -4.802 -9.522 -13.050 1.00 91.31 194 GLY A CA 1
ATOM 1458 C C . GLY A 1 194 ? -6.235 -9.183 -12.617 1.00 91.31 194 GLY A C 1
ATOM 1459 O O . GLY A 1 194 ? -7.082 -10.073 -12.613 1.00 91.31 194 GLY A O 1
ATOM 1460 N N . ARG A 1 195 ? -6.533 -7.933 -12.229 1.00 90.25 195 ARG A N 1
ATOM 1461 C CA . ARG A 1 195 ? -7.873 -7.541 -11.754 1.00 90.25 195 ARG A CA 1
ATOM 1462 C C . ARG A 1 195 ? -8.875 -7.411 -12.890 1.00 90.25 195 ARG A C 1
ATOM 1464 O O . ARG A 1 195 ? -8.533 -7.030 -14.007 1.00 90.25 195 ARG A O 1
ATOM 1471 N N . ARG A 1 196 ? -10.142 -7.626 -12.539 1.00 86.12 196 ARG A N 1
ATOM 1472 C CA . ARG A 1 196 ? -11.319 -7.270 -13.336 1.00 86.12 196 ARG A CA 1
ATOM 1473 C C . ARG A 1 196 ? -12.344 -6.611 -12.418 1.00 86.12 196 ARG A C 1
ATOM 1475 O O . ARG A 1 196 ? -12.423 -6.980 -11.248 1.00 86.12 196 ARG A O 1
ATOM 1482 N N . ASP A 1 197 ? -13.051 -5.608 -12.931 1.00 83.00 197 ASP A N 1
ATOM 1483 C CA . ASP A 1 197 ? -14.162 -4.921 -12.257 1.00 83.00 197 ASP A CA 1
ATOM 1484 C C . ASP A 1 197 ? -13.856 -4.443 -10.825 1.00 83.00 197 ASP A C 1
ATOM 1486 O O . ASP A 1 197 ? -14.685 -4.520 -9.914 1.00 83.00 197 ASP A O 1
ATOM 1490 N N . HIS A 1 198 ? -12.644 -3.923 -10.597 1.00 83.31 198 HIS A N 1
ATOM 1491 C CA . HIS A 1 198 ? -12.243 -3.478 -9.266 1.00 83.31 198 HIS A CA 1
ATOM 1492 C C . HIS A 1 198 ? -13.053 -2.240 -8.855 1.00 83.31 198 HIS A C 1
ATOM 1494 O O . HIS A 1 198 ? -13.112 -1.246 -9.577 1.00 83.31 198 HIS A O 1
ATOM 1500 N N . ASN A 1 199 ? -13.615 -2.235 -7.640 1.00 79.94 199 ASN A N 1
ATOM 1501 C CA . ASN A 1 199 ? -14.464 -1.140 -7.144 1.00 79.94 199 ASN A CA 1
ATOM 1502 C C . ASN A 1 199 ? -13.799 0.251 -7.226 1.00 79.94 199 ASN A C 1
ATOM 1504 O O . ASN A 1 199 ? -14.467 1.253 -7.489 1.00 79.94 199 ASN A O 1
ATOM 1508 N N . GLY A 1 200 ? -12.481 0.311 -7.028 1.00 80.94 200 GLY A N 1
ATOM 1509 C CA . GLY A 1 200 ? -11.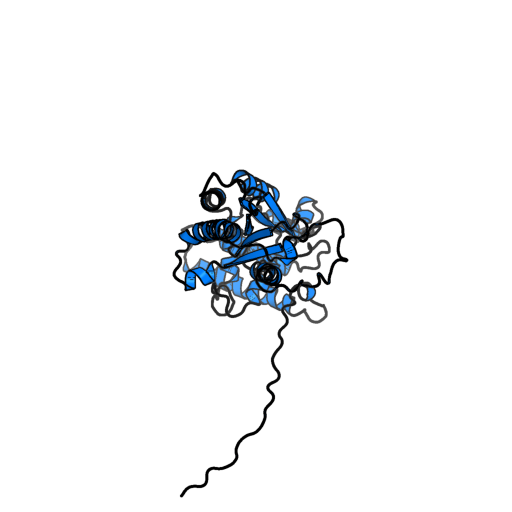668 1.522 -7.150 1.00 80.94 200 GLY A CA 1
ATOM 1510 C C . GLY A 1 200 ? -11.277 1.924 -8.574 1.00 80.94 200 GLY A C 1
ATOM 1511 O O . GLY A 1 200 ? -10.565 2.913 -8.722 1.00 80.94 200 GLY A O 1
ATOM 1512 N N . LYS A 1 201 ? -11.708 1.174 -9.600 1.00 87.25 201 LYS A N 1
ATOM 1513 C CA . LYS A 1 201 ? -11.354 1.345 -11.023 1.00 87.25 201 LYS A CA 1
ATOM 1514 C C . LYS A 1 201 ? -9.851 1.284 -11.320 1.00 87.25 201 LYS A C 1
ATOM 1516 O O . LYS A 1 201 ? -9.395 1.807 -12.328 1.00 87.25 201 LYS A O 1
ATOM 1521 N N . LEU A 1 202 ? -9.070 0.679 -10.423 1.00 88.50 202 LEU A N 1
ATOM 1522 C CA . LEU A 1 202 ? -7.643 0.429 -10.608 1.00 88.50 202 LEU A CA 1
ATOM 1523 C C . LEU A 1 202 ? -7.456 -1.000 -11.119 1.00 88.50 202 LEU A C 1
ATOM 1525 O O . LEU A 1 202 ? -7.054 -1.902 -10.379 1.00 88.50 202 LEU A O 1
ATOM 1529 N N . ASP A 1 203 ? -7.828 -1.177 -12.378 1.00 89.88 203 ASP A N 1
ATOM 1530 C CA . ASP A 1 203 ? -7.725 -2.404 -13.156 1.00 89.88 203 ASP A CA 1
ATOM 1531 C C . ASP A 1 203 ? -7.415 -2.045 -14.625 1.00 89.88 203 ASP A C 1
ATOM 1533 O O . ASP A 1 203 ? -7.564 -0.882 -15.017 1.00 89.88 203 ASP A O 1
ATOM 1537 N N . PRO A 1 204 ? -6.953 -3.005 -15.446 1.00 86.69 204 PRO A N 1
ATOM 1538 C CA . PRO A 1 204 ? -6.553 -2.755 -16.829 1.00 86.69 204 PRO A CA 1
ATOM 1539 C C . PRO A 1 204 ? -7.641 -2.185 -17.727 1.00 86.69 204 PRO A C 1
ATOM 1541 O O . PRO A 1 204 ? -7.307 -1.514 -18.699 1.00 86.69 204 PRO A O 1
ATOM 1544 N N . VAL A 1 205 ? -8.906 -2.499 -17.441 1.00 88.06 205 VAL A N 1
ATOM 1545 C CA . VAL A 1 205 ? -10.040 -2.145 -18.296 1.00 88.06 205 VAL A CA 1
ATOM 1546 C C . VAL A 1 205 ? -10.460 -0.708 -18.011 1.00 88.06 205 VAL A C 1
ATOM 1548 O O . VAL A 1 205 ? -10.625 0.090 -18.930 1.00 88.06 205 VAL A O 1
ATOM 1551 N N . ALA A 1 206 ? -10.585 -0.354 -16.733 1.00 88.31 206 ALA A N 1
ATOM 1552 C CA . ALA A 1 206 ? -11.036 0.961 -16.304 1.00 88.31 206 ALA A CA 1
ATOM 1553 C C . ALA A 1 206 ? -9.907 2.006 -16.224 1.00 88.31 206 ALA A C 1
ATOM 1555 O O . ALA A 1 206 ? -10.185 3.207 -16.272 1.00 88.31 206 ALA A O 1
ATOM 1556 N N . CYS A 1 207 ? -8.643 1.581 -16.100 1.00 88.25 207 CYS A N 1
ATOM 1557 C CA . CYS A 1 207 ? -7.490 2.471 -15.975 1.00 88.25 207 CYS A CA 1
ATOM 1558 C C . CYS A 1 207 ? -6.340 2.053 -16.911 1.00 88.25 207 CYS A C 1
ATOM 1560 O O . CYS A 1 207 ? -5.518 1.198 -16.566 1.00 88.25 207 CYS A O 1
ATOM 1562 N N . PRO A 1 208 ? -6.206 2.716 -18.076 1.00 89.19 208 PRO A N 1
ATOM 1563 C CA . PRO A 1 208 ? -5.095 2.472 -18.995 1.00 89.19 208 PRO A CA 1
ATOM 1564 C C . PRO A 1 208 ? -3.713 2.735 -18.383 1.00 89.19 208 PRO A C 1
ATOM 1566 O O . PRO A 1 208 ? -2.748 2.137 -18.831 1.00 89.19 208 PRO A O 1
ATOM 1569 N N . ASN A 1 209 ? -3.623 3.590 -17.355 1.00 91.38 209 ASN A N 1
ATOM 1570 C CA . ASN A 1 209 ? -2.387 3.977 -16.659 1.00 91.38 209 ASN A CA 1
ATOM 1571 C C . ASN A 1 209 ? -2.302 3.390 -15.233 1.00 91.38 209 ASN A C 1
ATOM 1573 O O . ASN A 1 209 ? -1.892 4.068 -14.286 1.00 91.38 209 ASN A O 1
ATOM 1577 N N . ALA A 1 210 ? -2.804 2.169 -15.037 1.00 94.12 210 ALA A N 1
ATOM 1578 C CA . ALA A 1 210 ? -2.937 1.573 -13.711 1.00 94.12 210 ALA A CA 1
ATOM 1579 C C . ALA A 1 210 ? -1.586 1.396 -12.995 1.00 94.12 210 ALA A C 1
ATOM 1581 O O . ALA A 1 210 ? -1.502 1.633 -11.786 1.00 94.12 210 ALA A O 1
ATOM 1582 N N . LEU A 1 211 ? -0.524 1.023 -13.719 1.00 96.44 211 LEU A N 1
ATOM 1583 C CA . LEU A 1 211 ? 0.806 0.874 -13.125 1.00 96.44 211 LEU A CA 1
ATOM 1584 C C . LEU A 1 211 ? 1.421 2.236 -12.810 1.00 96.44 211 LEU A C 1
ATOM 1586 O O . LEU A 1 211 ? 2.048 2.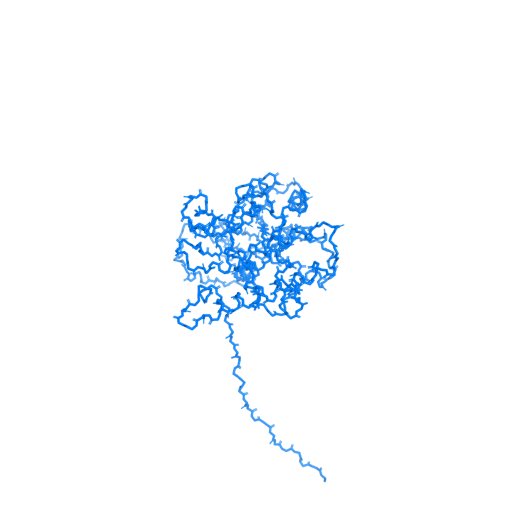392 -11.766 1.00 96.44 211 LEU A O 1
ATOM 1590 N N . GLY A 1 212 ? 1.168 3.247 -13.643 1.00 94.69 212 GLY A N 1
ATOM 1591 C CA . GLY A 1 212 ? 1.598 4.620 -13.374 1.00 94.69 212 GLY A CA 1
ATOM 1592 C C . GLY A 1 212 ? 0.972 5.173 -12.091 1.00 94.69 212 GLY A C 1
ATOM 1593 O O . GLY A 1 212 ? 1.653 5.803 -11.278 1.00 94.69 212 GLY A O 1
ATOM 1594 N N . VAL A 1 213 ? -0.312 4.875 -11.856 1.00 92.81 213 VAL A N 1
ATOM 1595 C CA . VAL A 1 213 ? -0.997 5.202 -10.595 1.00 92.81 213 VAL A CA 1
ATOM 1596 C C . VAL A 1 213 ? -0.367 4.457 -9.416 1.00 92.81 213 VAL A C 1
ATOM 1598 O O . VAL A 1 213 ? -0.155 5.069 -8.369 1.00 92.81 213 VAL A O 1
ATOM 1601 N N . LEU A 1 214 ? -0.021 3.172 -9.555 1.00 96.12 214 LEU A N 1
ATOM 1602 C CA . LEU A 1 214 ? 0.691 2.449 -8.496 1.00 96.12 214 LEU A CA 1
ATOM 1603 C C . LEU A 1 214 ? 2.052 3.089 -8.179 1.00 96.12 214 LEU A C 1
ATOM 1605 O O . LEU A 1 214 ? 2.366 3.275 -7.004 1.00 96.12 214 LEU A O 1
ATOM 1609 N N . SER A 1 215 ? 2.836 3.455 -9.195 1.00 96.38 215 SER A N 1
ATOM 1610 C CA . SER A 1 215 ? 4.142 4.105 -9.018 1.00 96.38 215 SER A CA 1
ATOM 1611 C C . SER A 1 215 ? 4.014 5.439 -8.272 1.00 96.38 215 SER A C 1
ATOM 1613 O O . SER A 1 215 ? 4.788 5.723 -7.359 1.00 96.38 215 SER A O 1
ATOM 1615 N N . MET A 1 216 ? 2.964 6.219 -8.561 1.00 93.62 216 MET A N 1
ATOM 1616 C CA . MET A 1 216 ? 2.619 7.411 -7.778 1.00 93.62 216 MET A CA 1
ATOM 1617 C C . MET A 1 216 ? 2.311 7.065 -6.310 1.00 93.62 216 MET A C 1
ATOM 1619 O O . MET A 1 216 ? 2.784 7.755 -5.410 1.00 93.62 216 MET A O 1
ATOM 1623 N N . PHE A 1 217 ? 1.566 5.984 -6.045 1.00 94.94 217 PHE A N 1
ATOM 1624 C CA . PHE A 1 217 ? 1.313 5.527 -4.673 1.00 94.94 217 PHE A CA 1
ATOM 1625 C C . PHE A 1 217 ? 2.596 5.124 -3.940 1.00 94.94 217 PHE A C 1
ATOM 1627 O O . PHE A 1 217 ? 2.759 5.472 -2.772 1.00 94.94 217 PHE A O 1
ATOM 1634 N N . ALA A 1 218 ? 3.515 4.429 -4.612 1.00 96.62 218 ALA A N 1
ATOM 1635 C CA . ALA A 1 218 ? 4.811 4.071 -4.045 1.00 96.62 218 ALA A CA 1
ATOM 1636 C C . ALA A 1 218 ? 5.639 5.312 -3.679 1.00 96.62 218 ALA A C 1
ATOM 1638 O O . ALA A 1 218 ? 6.272 5.346 -2.625 1.00 96.62 218 ALA A O 1
ATOM 1639 N N . ASN A 1 219 ? 5.542 6.388 -4.463 1.00 95.56 219 ASN A N 1
ATOM 1640 C CA . ASN A 1 219 ? 6.207 7.655 -4.157 1.00 95.56 219 ASN A CA 1
ATOM 1641 C C . ASN A 1 219 ? 5.684 8.375 -2.913 1.00 95.56 219 ASN A C 1
ATOM 1643 O O . ASN A 1 219 ? 6.404 9.217 -2.377 1.00 95.56 219 ASN A O 1
ATOM 1647 N N . PHE A 1 220 ? 4.514 8.015 -2.377 1.00 95.94 220 PHE A N 1
ATOM 1648 C CA . PHE A 1 220 ? 4.118 8.494 -1.050 1.00 95.94 220 PHE A CA 1
ATOM 1649 C C . PHE A 1 220 ? 5.009 7.952 0.073 1.00 95.94 220 PHE A C 1
ATOM 1651 O O . PHE A 1 220 ? 4.996 8.514 1.164 1.00 95.94 220 PHE A O 1
ATOM 1658 N N . PHE A 1 221 ? 5.792 6.905 -0.191 1.00 96.81 221 PHE A N 1
ATOM 1659 C CA . PHE A 1 221 ? 6.726 6.287 0.748 1.00 96.81 221 PHE A CA 1
ATOM 1660 C C . PHE A 1 221 ? 8.189 6.659 0.481 1.00 96.81 221 PHE A C 1
ATOM 1662 O O . PHE A 1 221 ? 9.068 6.165 1.181 1.00 96.81 221 PHE A O 1
ATOM 1669 N N . LYS A 1 222 ? 8.464 7.511 -0.516 1.00 95.19 222 LYS A N 1
ATOM 1670 C CA . LYS A 1 222 ? 9.836 7.882 -0.884 1.00 95.19 222 LYS A CA 1
ATOM 1671 C C . LYS A 1 222 ? 10.593 8.482 0.305 1.00 95.19 222 LYS A C 1
ATOM 1673 O O . LYS A 1 222 ? 10.030 9.261 1.079 1.00 95.19 222 LYS A O 1
ATOM 1678 N N . GLY A 1 223 ? 11.875 8.144 0.401 1.00 94.81 223 GLY A N 1
ATOM 1679 C CA . GLY A 1 223 ? 12.769 8.598 1.463 1.00 94.81 223 GLY A CA 1
ATOM 1680 C C . GLY A 1 223 ? 12.502 7.942 2.817 1.00 94.81 223 GLY A C 1
ATOM 1681 O O . GLY A 1 223 ? 12.765 8.577 3.829 1.00 94.81 223 GLY A O 1
ATOM 1682 N N . ARG A 1 224 ? 11.935 6.729 2.838 1.00 94.62 224 ARG A N 1
ATOM 1683 C CA . ARG A 1 224 ? 11.722 5.946 4.063 1.00 94.62 224 ARG A CA 1
ATOM 1684 C C . ARG A 1 224 ? 12.240 4.533 3.898 1.00 94.62 224 ARG A C 1
ATOM 1686 O O . ARG A 1 224 ? 12.004 3.903 2.871 1.00 94.62 224 ARG A O 1
ATOM 1693 N N . THR A 1 225 ? 12.879 4.027 4.934 1.00 94.94 225 THR A N 1
ATOM 1694 C CA . THR A 1 225 ? 13.123 2.604 5.165 1.00 94.94 225 THR A CA 1
ATOM 1695 C C . THR A 1 225 ? 11.893 1.946 5.798 1.00 94.94 225 THR A C 1
ATOM 1697 O O . THR A 1 225 ? 10.972 2.619 6.263 1.00 94.94 225 THR A O 1
ATOM 1700 N N . GLU A 1 226 ? 11.864 0.612 5.828 1.00 93.06 226 GLU A N 1
ATOM 1701 C CA . GLU A 1 226 ? 10.823 -0.142 6.543 1.00 93.06 226 GLU A CA 1
ATOM 1702 C C . GLU A 1 226 ? 10.800 0.218 8.042 1.00 93.06 226 GLU A C 1
ATOM 1704 O O . GLU A 1 226 ? 9.728 0.450 8.597 1.00 93.06 226 GLU A O 1
ATOM 1709 N N . GLY A 1 227 ? 11.976 0.357 8.670 1.00 94.88 227 GLY A N 1
ATOM 1710 C CA . GLY A 1 227 ? 12.102 0.741 10.081 1.00 94.88 227 GLY A CA 1
ATOM 1711 C C . GLY A 1 227 ? 11.560 2.142 10.371 1.00 94.88 227 GLY A C 1
ATOM 1712 O O . GLY A 1 227 ? 10.756 2.312 11.281 1.00 94.88 227 GLY A O 1
ATOM 1713 N N . GLU A 1 228 ? 11.897 3.131 9.539 1.00 96.50 228 GLU A N 1
ATOM 1714 C CA . GLU A 1 228 ? 11.349 4.490 9.675 1.00 96.50 228 GLU A CA 1
ATOM 1715 C C . GLU A 1 228 ? 9.827 4.520 9.483 1.00 96.50 228 GLU A C 1
ATOM 1717 O O . GLU A 1 228 ? 9.138 5.321 10.108 1.00 96.50 228 GLU A O 1
ATOM 1722 N N . LEU A 1 229 ? 9.269 3.642 8.642 1.00 96.44 229 LEU A N 1
ATOM 1723 C CA . LEU A 1 229 ? 7.821 3.540 8.466 1.00 96.44 229 LEU A CA 1
ATOM 1724 C C . LEU A 1 229 ? 7.123 2.980 9.718 1.00 96.44 229 LEU A C 1
ATOM 1726 O O . LEU A 1 229 ? 6.017 3.414 10.049 1.00 96.44 229 LEU A O 1
ATOM 1730 N N . GLU A 1 230 ? 7.755 2.034 10.416 1.00 97.44 230 GLU A N 1
ATOM 1731 C CA . GLU A 1 230 ? 7.272 1.523 11.703 1.00 97.44 230 GLU A CA 1
ATOM 1732 C C . GLU A 1 230 ? 7.339 2.578 12.802 1.00 97.44 230 GLU A C 1
ATOM 1734 O O . GLU A 1 230 ? 6.366 2.757 13.538 1.00 97.44 230 GLU A O 1
ATOM 1739 N N . GLU A 1 231 ? 8.456 3.300 12.882 1.00 97.62 231 GLU A N 1
ATOM 1740 C CA . GLU A 1 231 ? 8.643 4.404 13.821 1.00 97.62 231 GLU A CA 1
ATOM 1741 C C . GLU A 1 231 ? 7.631 5.525 13.565 1.00 97.62 231 GLU A C 1
ATOM 1743 O O . GLU A 1 231 ? 6.975 5.979 14.502 1.00 97.62 231 GLU A O 1
ATOM 1748 N N . ASP A 1 232 ? 7.417 5.910 12.302 1.00 96.88 232 ASP A N 1
ATOM 1749 C CA . ASP A 1 232 ? 6.404 6.892 11.898 1.00 96.88 232 ASP A CA 1
ATOM 1750 C C . ASP A 1 232 ? 4.991 6.449 12.320 1.00 96.88 232 ASP A C 1
ATOM 1752 O O . ASP A 1 232 ? 4.190 7.267 12.785 1.00 96.88 232 ASP A O 1
ATOM 1756 N N . ALA A 1 233 ? 4.660 5.160 12.180 1.00 96.62 233 ALA A N 1
ATOM 1757 C CA . ALA A 1 233 ? 3.369 4.616 12.598 1.00 96.62 233 ALA A CA 1
ATOM 1758 C C . ALA A 1 233 ? 3.215 4.605 14.130 1.00 96.62 233 ALA A C 1
ATOM 1760 O O . ALA A 1 233 ? 2.177 5.022 14.652 1.00 96.62 233 ALA A O 1
ATOM 1761 N N . ALA A 1 234 ? 4.248 4.187 14.861 1.00 95.62 234 ALA A N 1
ATOM 1762 C CA . ALA A 1 234 ? 4.251 4.214 16.321 1.00 95.62 234 ALA A CA 1
ATOM 1763 C C . ALA A 1 234 ? 4.136 5.655 16.851 1.00 95.62 234 ALA A C 1
ATOM 1765 O O . ALA A 1 234 ? 3.268 5.950 17.672 1.00 95.62 234 ALA A O 1
ATOM 1766 N N . ALA A 1 235 ? 4.934 6.581 16.313 1.00 95.69 235 ALA A N 1
ATOM 1767 C CA . ALA A 1 235 ? 4.911 8.000 16.662 1.00 95.69 235 ALA A CA 1
ATOM 1768 C C . ALA A 1 235 ? 3.600 8.694 16.260 1.00 95.69 235 ALA A C 1
ATOM 1770 O O . ALA A 1 235 ? 3.203 9.684 16.880 1.00 95.69 235 ALA A O 1
ATOM 1771 N N . ALA A 1 236 ? 2.899 8.183 15.242 1.00 94.69 236 ALA A N 1
ATOM 1772 C CA . ALA A 1 236 ? 1.558 8.646 14.906 1.00 94.69 236 ALA A CA 1
ATOM 1773 C C . ALA A 1 236 ? 0.514 8.287 15.974 1.00 94.69 236 ALA A C 1
ATOM 1775 O O . ALA A 1 236 ? -0.532 8.934 16.015 1.00 94.69 236 ALA A O 1
ATOM 1776 N N . GLY A 1 237 ? 0.805 7.307 16.838 1.00 92.12 237 GLY A N 1
ATOM 1777 C CA . GLY A 1 237 ? -0.035 6.891 17.958 1.00 92.12 237 GLY A CA 1
ATOM 1778 C C . GLY A 1 237 ? -0.784 5.577 17.738 1.00 92.12 237 GLY A C 1
ATOM 1779 O O . GLY A 1 237 ? -1.735 5.308 18.470 1.00 92.12 237 GLY A O 1
ATOM 1780 N N . PHE A 1 238 ? -0.404 4.762 16.745 1.00 92.81 238 PHE A N 1
ATOM 1781 C CA . PHE A 1 238 ? -0.937 3.402 16.650 1.00 92.81 238 PHE A CA 1
ATOM 1782 C C . PHE A 1 238 ? -0.563 2.601 17.904 1.00 92.81 238 PHE A C 1
ATOM 1784 O O . PHE A 1 238 ? 0.586 2.616 18.339 1.00 92.81 238 PHE A O 1
ATOM 1791 N N . THR A 1 239 ? -1.523 1.869 18.474 1.00 91.81 239 THR A N 1
ATOM 1792 C CA . THR A 1 239 ? -1.304 1.059 19.686 1.00 91.81 239 THR A CA 1
ATOM 1793 C C . THR A 1 239 ? -0.300 -0.061 19.436 1.00 91.81 239 THR A C 1
ATOM 1795 O O . THR A 1 239 ? 0.437 -0.475 20.328 1.00 91.81 239 THR A O 1
ATOM 1798 N N . THR A 1 240 ? -0.292 -0.608 18.225 1.00 93.19 240 THR A N 1
ATOM 1799 C CA . THR A 1 240 ? 0.630 -1.665 17.823 1.00 93.19 240 THR A CA 1
ATOM 1800 C C . THR A 1 240 ? 0.971 -1.521 16.349 1.00 93.19 240 THR A C 1
ATOM 1802 O O . THR A 1 240 ? 0.117 -1.187 15.529 1.00 93.19 240 THR A O 1
ATOM 1805 N N . VAL A 1 241 ? 2.217 -1.831 16.004 1.00 96.56 241 VAL A N 1
ATOM 1806 C CA . VAL A 1 241 ? 2.681 -1.942 14.621 1.00 96.56 241 VAL A CA 1
ATOM 1807 C C . VAL A 1 241 ? 3.052 -3.402 14.351 1.00 96.56 241 VAL A C 1
ATOM 1809 O O . VAL A 1 241 ? 3.652 -4.077 15.199 1.00 96.56 241 VAL A O 1
ATOM 1812 N N . ARG A 1 242 ? 2.617 -3.932 13.206 1.00 95.69 242 ARG A N 1
ATOM 1813 C CA . ARG A 1 242 ? 2.852 -5.318 12.790 1.00 95.69 242 ARG A CA 1
ATOM 1814 C C . ARG A 1 242 ? 3.282 -5.385 11.337 1.00 95.69 242 ARG A C 1
ATOM 1816 O O . ARG A 1 242 ? 2.637 -4.803 10.468 1.00 95.69 242 ARG A O 1
ATOM 1823 N N . ARG A 1 243 ? 4.321 -6.177 11.087 1.00 94.69 243 ARG A N 1
ATOM 1824 C CA . ARG A 1 243 ? 4.668 -6.629 9.743 1.00 94.69 243 ARG A CA 1
ATOM 1825 C C . ARG A 1 243 ? 3.760 -7.781 9.337 1.00 94.69 243 ARG A C 1
ATOM 1827 O O . ARG A 1 243 ? 3.424 -8.627 10.166 1.00 94.69 243 ARG A O 1
ATOM 1834 N N . LEU A 1 244 ? 3.373 -7.805 8.071 1.00 93.50 244 LEU A N 1
ATOM 1835 C CA . LEU A 1 244 ? 2.648 -8.916 7.473 1.00 93.50 244 LEU A CA 1
ATOM 1836 C C . LEU A 1 244 ? 3.404 -9.385 6.240 1.00 93.50 244 LEU A C 1
ATOM 1838 O O . LEU A 1 244 ? 3.415 -8.696 5.223 1.00 93.50 244 LEU A O 1
ATOM 1842 N N . GLU A 1 245 ? 4.000 -10.567 6.324 1.00 93.56 245 GLU A N 1
ATOM 1843 C CA . GLU A 1 245 ? 4.686 -11.182 5.194 1.00 93.56 245 GLU A CA 1
ATOM 1844 C C . GLU A 1 245 ? 3.660 -11.596 4.130 1.00 93.56 245 GLU A C 1
ATOM 1846 O O . GLU A 1 245 ? 2.812 -12.456 4.372 1.00 93.56 245 GLU A O 1
ATOM 1851 N N . VAL A 1 246 ? 3.706 -10.962 2.956 1.00 92.44 246 VAL A N 1
ATOM 1852 C CA . VAL A 1 246 ? 2.732 -11.203 1.868 1.00 92.44 246 VAL A CA 1
ATOM 1853 C C . VAL A 1 246 ? 3.302 -11.976 0.681 1.00 92.44 246 VAL A C 1
ATOM 1855 O O . VAL A 1 246 ? 2.541 -12.357 -0.210 1.00 92.44 246 VAL A O 1
ATOM 1858 N N . MET A 1 247 ? 4.619 -12.175 0.667 1.00 92.62 247 MET A N 1
ATOM 1859 C CA . MET A 1 247 ? 5.364 -12.965 -0.315 1.00 92.62 247 MET A CA 1
ATOM 1860 C C . MET A 1 247 ? 6.717 -13.378 0.266 1.00 92.62 247 MET A C 1
ATOM 1862 O O . MET A 1 247 ? 7.158 -12.822 1.275 1.00 92.62 247 MET A O 1
ATOM 1866 N N . ARG A 1 248 ? 7.409 -14.312 -0.386 1.00 92.19 248 ARG A N 1
ATOM 1867 C CA . ARG A 1 248 ? 8.825 -14.597 -0.092 1.00 92.19 248 ARG A CA 1
ATOM 1868 C C . ARG A 1 248 ? 9.734 -13.614 -0.830 1.00 92.19 248 ARG A C 1
ATOM 1870 O O . ARG A 1 248 ? 9.432 -13.239 -1.957 1.00 92.19 248 ARG A O 1
ATOM 1877 N N . GLY A 1 249 ? 10.837 -13.214 -0.204 1.00 89.31 249 GLY A N 1
ATOM 1878 C CA . GLY A 1 249 ? 11.863 -12.396 -0.851 1.00 89.31 249 GLY A CA 1
ATOM 1879 C C . GLY A 1 249 ? 12.607 -13.160 -1.951 1.00 89.31 249 GLY A C 1
ATOM 1880 O O . GLY A 1 249 ? 12.706 -14.391 -1.910 1.00 89.31 249 GLY A O 1
ATOM 1881 N N . ASP A 1 250 ? 13.141 -12.428 -2.930 1.00 88.06 250 ASP A N 1
ATOM 1882 C CA . ASP A 1 250 ? 13.860 -13.002 -4.074 1.00 88.06 250 ASP A CA 1
ATOM 1883 C C . ASP A 1 250 ? 15.343 -13.276 -3.768 1.00 88.06 250 ASP A C 1
ATOM 1885 O O . ASP A 1 250 ? 16.264 -12.801 -4.432 1.00 88.06 250 ASP A O 1
ATOM 1889 N N . SER A 1 251 ? 15.596 -14.062 -2.724 1.00 78.06 251 SER A N 1
ATOM 1890 C CA . SER A 1 251 ? 16.957 -14.383 -2.276 1.00 78.06 251 SER A CA 1
ATOM 1891 C C . SER A 1 251 ? 17.768 -15.211 -3.279 1.00 78.06 251 SER A C 1
ATOM 1893 O O . SER A 1 251 ? 18.986 -15.319 -3.153 1.00 78.06 251 SER A O 1
ATOM 1895 N N . LYS A 1 252 ? 17.095 -15.814 -4.262 1.00 78.94 252 LYS A N 1
ATOM 1896 C CA . LYS A 1 252 ? 17.685 -16.699 -5.269 1.00 78.94 252 LYS A CA 1
ATOM 1897 C C . LYS A 1 252 ? 17.902 -16.023 -6.624 1.00 78.94 252 LYS A C 1
ATOM 1899 O O . LYS A 1 252 ? 18.466 -16.665 -7.506 1.00 78.94 252 LYS A O 1
ATOM 1904 N N . GLY A 1 253 ? 17.468 -14.771 -6.795 1.00 78.69 253 GLY A N 1
ATOM 1905 C CA . GLY A 1 253 ? 17.520 -14.079 -8.084 1.00 78.69 253 GLY A CA 1
ATOM 1906 C C . GLY A 1 253 ? 16.649 -14.752 -9.148 1.00 78.69 253 GLY A C 1
ATOM 1907 O O . GLY A 1 253 ? 17.049 -14.846 -10.305 1.00 78.69 253 GLY A O 1
ATOM 1908 N N . GLU A 1 254 ? 15.493 -15.281 -8.742 1.00 84.38 254 GLU A N 1
ATOM 1909 C CA . GLU A 1 254 ? 14.513 -15.915 -9.627 1.00 84.38 254 GLU A CA 1
ATOM 1910 C C . GLU A 1 254 ? 13.727 -14.871 -10.438 1.00 84.38 254 GLU A C 1
ATOM 1912 O O . GLU A 1 254 ? 13.187 -15.206 -11.494 1.00 84.38 254 GLU A O 1
ATOM 1917 N N . ILE A 1 255 ? 13.666 -13.611 -9.985 1.00 89.25 255 ILE A N 1
ATOM 1918 C CA . ILE A 1 255 ? 13.002 -12.533 -10.723 1.00 89.25 255 ILE A CA 1
ATOM 1919 C C . ILE A 1 255 ? 13.976 -11.926 -11.748 1.00 89.25 255 ILE A C 1
ATOM 1921 O O . ILE A 1 255 ? 15.068 -11.486 -11.378 1.00 89.25 255 ILE A O 1
ATOM 1925 N N . PRO A 1 256 ? 13.593 -11.835 -13.037 1.00 90.50 256 PRO A N 1
ATOM 1926 C CA . PRO A 1 256 ? 14.456 -11.262 -14.065 1.00 90.50 256 PRO A CA 1
ATOM 1927 C C . PRO A 1 256 ? 14.821 -9.796 -13.809 1.00 90.50 256 PRO A C 1
ATOM 1929 O O . PRO A 1 256 ? 13.996 -8.993 -13.363 1.00 90.50 256 PRO A O 1
ATOM 1932 N N . LEU A 1 257 ? 16.043 -9.414 -14.194 1.00 90.00 257 LEU A N 1
ATOM 1933 C CA . LEU A 1 257 ? 16.522 -8.028 -14.121 1.00 90.00 257 LEU A CA 1
ATOM 1934 C C . LEU A 1 257 ? 15.592 -7.050 -14.856 1.00 90.00 257 LEU A C 1
ATOM 1936 O O . LEU A 1 257 ? 15.428 -5.910 -14.426 1.00 90.00 257 LEU A O 1
ATOM 1940 N N . ASP A 1 258 ? 14.957 -7.494 -15.933 1.00 93.88 258 ASP A N 1
ATOM 1941 C CA . ASP A 1 258 ? 14.026 -6.723 -16.754 1.00 93.88 258 ASP A CA 1
ATOM 1942 C C . ASP A 1 258 ? 12.796 -6.276 -15.948 1.00 93.88 258 ASP A C 1
ATOM 1944 O O . ASP A 1 258 ? 12.332 -5.142 -16.096 1.00 93.88 258 ASP A O 1
ATOM 1948 N N . VAL A 1 259 ? 12.311 -7.133 -15.039 1.00 95.56 259 VAL A N 1
ATOM 1949 C CA . VAL A 1 259 ? 11.215 -6.819 -14.111 1.00 95.56 259 VAL A CA 1
ATOM 1950 C C . VAL A 1 259 ? 11.662 -5.744 -13.126 1.00 95.56 259 VAL A C 1
ATOM 1952 O O . VAL A 1 259 ? 10.988 -4.726 -12.973 1.00 95.56 259 VAL A O 1
ATOM 1955 N N . TYR A 1 260 ? 12.828 -5.922 -12.503 1.00 95.06 260 TYR A N 1
ATOM 1956 C CA . TYR A 1 260 ? 13.394 -4.915 -11.603 1.00 95.06 260 TYR A CA 1
ATOM 1957 C C . TYR A 1 260 ? 13.596 -3.568 -12.303 1.00 95.06 260 TYR A C 1
ATOM 1959 O O . TYR A 1 260 ? 13.218 -2.521 -11.775 1.00 95.06 260 TYR A O 1
ATOM 1967 N N . SER A 1 261 ? 14.134 -3.605 -13.521 1.00 96.06 261 SER A N 1
ATOM 1968 C CA . SER A 1 261 ? 14.430 -2.425 -14.330 1.00 96.06 261 SER A CA 1
ATOM 1969 C C . SER A 1 261 ? 13.160 -1.664 -14.691 1.00 96.06 261 SER A C 1
ATOM 1971 O O . SER A 1 261 ? 13.118 -0.446 -14.531 1.00 96.06 261 SER A O 1
ATOM 1973 N N . VAL A 1 262 ? 12.102 -2.358 -15.131 1.00 97.44 262 VAL A N 1
ATOM 1974 C CA . VAL A 1 262 ? 10.858 -1.687 -15.531 1.00 97.44 262 VAL A CA 1
ATOM 1975 C C . VAL A 1 262 ? 10.087 -1.119 -14.339 1.00 97.44 262 VAL A C 1
ATOM 1977 O O . VAL A 1 262 ? 9.472 -0.057 -14.460 1.00 97.44 262 VAL A O 1
ATOM 1980 N N . VAL A 1 263 ? 10.163 -1.761 -13.168 1.00 97.81 263 VAL A N 1
ATOM 1981 C CA . VAL A 1 263 ? 9.596 -1.218 -11.924 1.00 97.81 263 VAL A CA 1
ATOM 1982 C C . VAL A 1 263 ? 10.362 0.030 -11.485 1.00 97.81 263 VAL A C 1
ATOM 1984 O O . VAL A 1 263 ? 9.741 1.065 -11.238 1.00 97.81 263 VAL A O 1
ATOM 1987 N N . ALA A 1 264 ? 11.696 -0.034 -11.433 1.00 97.00 264 ALA A N 1
ATOM 1988 C CA . ALA A 1 264 ? 12.544 1.103 -11.077 1.00 97.00 264 ALA A CA 1
ATOM 1989 C C . ALA A 1 264 ? 12.318 2.299 -12.019 1.00 97.00 264 ALA A C 1
ATOM 1991 O O . ALA A 1 264 ? 12.137 3.430 -11.562 1.00 97.00 264 ALA A O 1
ATOM 1992 N N . GLU A 1 265 ? 12.239 2.043 -13.329 1.00 96.06 265 GLU A N 1
ATOM 1993 C CA . GLU A 1 265 ? 11.916 3.046 -14.346 1.00 96.06 265 GLU A CA 1
ATOM 1994 C C . GLU A 1 265 ? 10.585 3.750 -14.037 1.00 96.06 265 GLU A C 1
ATOM 1996 O O . GLU A 1 265 ? 10.522 4.978 -14.062 1.00 96.06 265 GLU A O 1
ATOM 2001 N N . GLY A 1 266 ? 9.546 3.000 -13.659 1.00 96.12 266 GLY A N 1
ATOM 2002 C CA . GLY A 1 266 ? 8.234 3.546 -13.303 1.00 96.12 266 GLY A CA 1
ATOM 2003 C C . GLY A 1 266 ? 8.240 4.438 -12.065 1.00 96.12 266 GLY A C 1
ATOM 2004 O O . GLY A 1 266 ? 7.596 5.495 -12.044 1.00 96.12 266 GLY A O 1
ATOM 2005 N N . LEU A 1 267 ? 8.985 4.041 -11.032 1.00 96.06 267 LEU A N 1
ATOM 2006 C CA . LEU A 1 267 ? 9.152 4.834 -9.811 1.00 96.06 267 LEU A CA 1
ATOM 2007 C C . LEU A 1 267 ? 9.860 6.159 -10.122 1.00 96.06 267 LEU A C 1
ATOM 2009 O O . LEU A 1 267 ? 9.354 7.226 -9.773 1.00 96.06 267 LEU A O 1
ATOM 2013 N N . LEU A 1 268 ? 10.961 6.121 -10.877 1.00 94.31 268 LEU A N 1
ATOM 2014 C CA . LEU A 1 268 ? 11.680 7.327 -11.304 1.00 94.31 268 LEU A CA 1
ATOM 2015 C C . LEU A 1 268 ? 10.837 8.226 -12.207 1.00 94.31 268 LEU A C 1
ATOM 2017 O O . LEU A 1 268 ? 10.839 9.450 -12.060 1.00 94.31 268 LEU A O 1
ATOM 2021 N N . LEU A 1 269 ? 10.109 7.629 -13.146 1.00 92.50 269 LEU A N 1
ATOM 2022 C CA . LEU A 1 269 ? 9.278 8.356 -14.090 1.00 92.50 269 LEU A CA 1
ATOM 2023 C C . LEU A 1 269 ? 8.123 9.069 -13.371 1.00 92.50 269 LEU A C 1
ATOM 2025 O O . LEU A 1 269 ? 7.885 10.251 -13.605 1.00 92.50 269 LEU A O 1
ATOM 2029 N N . SER A 1 270 ? 7.467 8.398 -12.423 1.00 90.75 270 SER A N 1
ATOM 2030 C CA . SER A 1 270 ? 6.403 9.007 -11.614 1.00 90.75 270 SER A CA 1
ATOM 2031 C C . SER A 1 270 ? 6.899 10.134 -10.698 1.00 90.75 270 SER A C 1
ATOM 2033 O O . SER A 1 270 ? 6.156 11.091 -10.486 1.00 90.75 270 SER A O 1
ATOM 2035 N N . LEU A 1 271 ? 8.153 10.106 -10.223 1.00 88.81 271 LEU A N 1
ATOM 2036 C CA . LEU A 1 271 ? 8.745 11.231 -9.476 1.00 88.81 271 LEU A CA 1
ATOM 2037 C C . LEU A 1 271 ? 8.893 12.484 -10.339 1.00 88.81 271 LEU A C 1
ATOM 2039 O O . LEU A 1 271 ? 8.617 13.589 -9.872 1.00 88.81 271 LEU A O 1
ATOM 2043 N N . LYS A 1 272 ? 9.294 12.318 -11.605 1.00 82.69 272 LYS A N 1
ATOM 2044 C CA . LYS A 1 272 ? 9.434 13.429 -12.562 1.00 82.69 272 LYS A CA 1
ATOM 2045 C C . LYS A 1 272 ? 8.098 14.121 -12.851 1.00 82.69 272 LYS A C 1
ATOM 2047 O O . LYS A 1 272 ? 8.087 15.253 -13.328 1.00 82.69 272 LYS A O 1
ATOM 2052 N N . PHE A 1 273 ? 6.980 13.458 -12.558 1.00 72.94 273 PHE A N 1
ATOM 2053 C CA . PHE A 1 273 ? 5.631 13.950 -12.834 1.00 72.94 273 PHE A CA 1
ATOM 2054 C C . PHE A 1 273 ? 4.894 14.495 -11.604 1.00 72.94 273 PHE A C 1
ATOM 2056 O O . PHE A 1 273 ? 3.863 15.143 -11.763 1.00 72.94 273 PHE A O 1
ATOM 2063 N N . ASP A 1 274 ? 5.453 14.333 -10.402 1.00 63.66 274 ASP A N 1
ATOM 2064 C CA . ASP A 1 274 ? 4.883 14.777 -9.116 1.00 63.66 274 ASP A CA 1
ATOM 2065 C C . ASP A 1 274 ? 5.026 16.305 -8.870 1.00 63.66 274 ASP A C 1
ATOM 2067 O O . ASP A 1 274 ? 4.785 16.807 -7.775 1.00 63.66 274 ASP A O 1
ATOM 2071 N N . GLY A 1 275 ? 5.414 17.100 -9.881 1.00 47.06 275 GLY A N 1
ATOM 2072 C CA . GLY A 1 275 ? 5.683 18.530 -9.695 1.00 47.06 275 GLY A CA 1
ATOM 2073 C C . GLY A 1 275 ? 5.635 19.388 -10.959 1.00 47.06 275 GLY A C 1
ATOM 2074 O O . GLY A 1 275 ? 6.660 19.625 -11.580 1.00 47.06 275 GLY A O 1
ATOM 2075 N N . ARG A 1 276 ? 4.452 19.921 -11.295 1.00 48.66 276 ARG A N 1
ATOM 2076 C CA . ARG A 1 276 ? 4.183 21.262 -11.884 1.00 48.66 276 ARG A CA 1
ATOM 2077 C C . ARG A 1 276 ? 5.093 21.863 -12.994 1.00 48.66 276 ARG A C 1
ATOM 2079 O O . ARG A 1 276 ? 4.992 23.070 -13.200 1.00 48.66 276 ARG A O 1
ATOM 2086 N N . ARG A 1 277 ? 5.962 21.136 -13.712 1.00 46.38 277 ARG A N 1
ATOM 2087 C CA . ARG A 1 277 ? 6.907 21.761 -14.676 1.00 46.38 277 ARG A CA 1
ATOM 2088 C C . ARG A 1 277 ? 7.259 20.980 -15.950 1.00 46.38 277 ARG A C 1
ATOM 2090 O O . ARG A 1 277 ? 8.045 21.491 -16.738 1.00 46.38 277 ARG A O 1
ATOM 2097 N N . SER A 1 278 ? 6.707 19.796 -16.200 1.00 50.62 278 SER A N 1
ATOM 2098 C CA . SER A 1 278 ? 6.899 19.118 -17.492 1.00 50.62 278 SER A CA 1
ATOM 2099 C C . SER A 1 278 ? 5.818 19.524 -18.497 1.00 50.62 278 SER A C 1
ATOM 2101 O O . SER A 1 278 ? 4.672 19.769 -18.113 1.00 50.62 278 SER A O 1
ATOM 2103 N N . ASN A 1 279 ? 6.162 19.561 -19.791 1.00 57.31 279 ASN A N 1
ATOM 2104 C CA . ASN A 1 279 ? 5.163 19.535 -20.859 1.00 57.31 279 ASN A CA 1
ATOM 2105 C C . ASN A 1 279 ? 4.250 18.332 -20.605 1.00 57.31 279 ASN A C 1
ATOM 2107 O O . ASN A 1 279 ? 4.670 17.176 -20.700 1.00 57.31 279 ASN A O 1
ATOM 2111 N N . GLN A 1 280 ? 3.007 18.606 -20.216 1.00 67.00 280 GLN A N 1
ATOM 2112 C CA . GLN A 1 280 ? 2.069 17.591 -19.741 1.00 67.00 280 GLN A CA 1
ATOM 2113 C C . GLN A 1 280 ? 1.791 16.518 -20.810 1.00 67.00 280 GLN A C 1
ATOM 2115 O O . GLN A 1 280 ? 1.487 15.374 -20.469 1.00 67.00 280 GLN A O 1
ATOM 2120 N N . SER A 1 281 ? 1.943 16.870 -22.093 1.00 72.31 281 SER A N 1
ATOM 2121 C CA . SER A 1 281 ? 1.862 15.960 -23.240 1.00 72.31 281 SER A CA 1
ATOM 2122 C C . SER A 1 281 ? 2.982 14.921 -23.244 1.00 72.31 281 SER A C 1
ATOM 2124 O O . SER A 1 281 ? 2.703 13.727 -23.315 1.00 72.31 281 SER A O 1
ATOM 2126 N N . ASP A 1 282 ? 4.231 15.362 -23.110 1.00 78.50 282 ASP A N 1
ATOM 2127 C CA . ASP A 1 282 ? 5.420 14.513 -23.244 1.00 78.50 282 ASP A CA 1
ATOM 2128 C C . ASP A 1 282 ? 5.536 13.584 -22.036 1.00 78.50 282 ASP A C 1
ATOM 2130 O O . ASP A 1 282 ? 5.833 12.399 -22.164 1.00 78.50 282 ASP A O 1
ATOM 2134 N N . ALA A 1 283 ? 5.188 14.106 -20.858 1.00 77.31 283 ALA A N 1
ATOM 2135 C CA . ALA A 1 283 ? 5.068 13.336 -19.630 1.00 77.31 283 ALA A CA 1
ATOM 2136 C C . ALA A 1 283 ? 4.031 12.210 -19.749 1.00 77.31 283 ALA A C 1
ATOM 2138 O O . ALA A 1 283 ? 4.293 11.057 -19.400 1.00 77.31 283 ALA A O 1
ATOM 2139 N N . LYS A 1 284 ? 2.849 12.537 -20.280 1.00 81.62 284 LYS A N 1
ATOM 2140 C CA . LYS A 1 284 ? 1.773 11.567 -20.490 1.00 81.62 284 LYS A CA 1
ATOM 2141 C C . LYS A 1 284 ? 2.156 10.522 -21.538 1.00 81.62 284 LYS A C 1
ATOM 2143 O O . LYS A 1 284 ? 1.869 9.346 -21.333 1.00 81.62 284 LYS A O 1
ATOM 2148 N N . ALA A 1 285 ? 2.822 10.928 -22.619 1.00 88.06 285 ALA A N 1
ATOM 2149 C CA . ALA A 1 285 ? 3.308 10.023 -23.656 1.00 88.06 285 ALA A CA 1
ATOM 2150 C C . ALA A 1 285 ? 4.391 9.073 -23.123 1.00 88.06 285 ALA A C 1
ATOM 2152 O O . ALA A 1 285 ? 4.301 7.867 -23.341 1.00 88.06 285 ALA A O 1
ATOM 2153 N N . ALA A 1 286 ? 5.361 9.587 -22.360 1.00 90.94 286 ALA A N 1
ATOM 2154 C CA . ALA A 1 286 ? 6.403 8.776 -21.735 1.00 90.94 286 ALA A CA 1
ATOM 2155 C C . ALA A 1 286 ? 5.819 7.772 -20.731 1.00 90.94 286 ALA A C 1
ATOM 2157 O O . ALA A 1 286 ? 6.185 6.600 -20.758 1.00 90.94 286 ALA A O 1
ATOM 2158 N N . MET A 1 287 ? 4.868 8.200 -19.891 1.00 91.19 287 MET A N 1
ATOM 2159 C CA . MET A 1 287 ? 4.173 7.295 -18.971 1.00 91.19 287 MET A CA 1
ATOM 2160 C C . MET A 1 287 ? 3.376 6.223 -19.724 1.00 91.19 287 MET A C 1
ATOM 2162 O O . MET A 1 287 ? 3.432 5.059 -19.353 1.00 91.19 287 MET A O 1
ATOM 2166 N N . ALA A 1 288 ? 2.680 6.581 -20.808 1.00 92.38 288 ALA A N 1
ATOM 2167 C CA . ALA A 1 288 ? 1.937 5.620 -21.622 1.00 92.38 288 ALA A CA 1
ATOM 2168 C C . ALA A 1 288 ? 2.857 4.603 -22.326 1.00 92.38 288 ALA A C 1
ATOM 2170 O O . ALA A 1 288 ? 2.546 3.412 -22.366 1.00 92.38 288 ALA A O 1
ATOM 2171 N N . ALA A 1 289 ? 4.002 5.053 -22.849 1.00 95.06 289 ALA A N 1
ATOM 2172 C CA . ALA A 1 289 ? 5.003 4.178 -23.453 1.00 95.06 289 ALA A CA 1
ATOM 2173 C C . ALA A 1 289 ? 5.603 3.214 -22.416 1.00 95.06 289 ALA A C 1
ATOM 2175 O O . ALA A 1 289 ? 5.680 2.008 -22.664 1.00 95.06 289 ALA A O 1
ATOM 2176 N N . TRP A 1 290 ? 5.958 3.730 -21.235 1.00 96.94 290 TRP A N 1
ATOM 2177 C CA . TRP A 1 290 ? 6.432 2.918 -20.117 1.00 96.94 290 TRP A CA 1
ATOM 2178 C C . TRP A 1 290 ? 5.375 1.910 -19.649 1.00 96.94 290 TRP A C 1
ATOM 2180 O O . TRP A 1 290 ? 5.690 0.737 -19.491 1.00 96.94 290 TRP A O 1
ATOM 2190 N N . GLU A 1 291 ? 4.116 2.321 -19.487 1.00 96.38 291 GLU A N 1
ATOM 2191 C CA . GLU A 1 291 ? 3.012 1.449 -19.065 1.00 96.38 291 GLU A CA 1
ATOM 2192 C C . GLU A 1 291 ? 2.824 0.280 -20.047 1.00 96.38 291 GLU A C 1
ATOM 2194 O O . GLU A 1 291 ? 2.661 -0.865 -19.623 1.00 96.38 291 GLU A O 1
ATOM 2199 N N . SER A 1 292 ? 2.899 0.544 -21.358 1.00 95.81 292 SER A N 1
ATOM 2200 C CA . SER A 1 292 ? 2.838 -0.495 -22.396 1.00 95.81 292 SER A CA 1
ATOM 2201 C C . SER A 1 292 ? 3.996 -1.495 -22.273 1.00 95.81 292 SER A C 1
ATOM 2203 O O . SER A 1 292 ? 3.774 -2.708 -22.210 1.00 95.81 292 SER A O 1
ATOM 2205 N N . LYS A 1 293 ? 5.233 -0.992 -22.141 1.00 97.12 293 LYS A N 1
ATOM 2206 C CA . LYS A 1 293 ? 6.438 -1.809 -21.918 1.00 97.12 293 LYS A CA 1
ATOM 2207 C C . LYS A 1 293 ? 6.326 -2.648 -20.639 1.00 97.12 293 LYS A C 1
ATOM 2209 O O . LYS A 1 293 ? 6.590 -3.849 -20.662 1.00 97.12 293 LYS A O 1
ATOM 2214 N N . ALA A 1 294 ? 5.900 -2.037 -19.537 1.00 97.44 294 ALA A N 1
ATOM 2215 C CA . ALA A 1 294 ? 5.737 -2.689 -18.243 1.00 97.44 294 ALA A CA 1
ATOM 2216 C C . ALA A 1 294 ? 4.707 -3.817 -18.304 1.00 97.44 294 ALA A C 1
ATOM 2218 O O . ALA A 1 294 ? 4.963 -4.908 -17.802 1.00 97.44 294 ALA A O 1
ATOM 2219 N N . ARG A 1 295 ? 3.574 -3.603 -18.981 1.00 95.75 295 ARG A N 1
ATOM 2220 C CA . ARG A 1 295 ? 2.568 -4.652 -19.196 1.00 95.75 295 ARG A CA 1
ATOM 2221 C C . ARG A 1 295 ? 3.125 -5.829 -19.982 1.00 95.75 295 ARG A C 1
ATOM 2223 O O . ARG A 1 295 ? 2.869 -6.964 -19.593 1.00 95.75 295 ARG A O 1
ATOM 2230 N N . ALA A 1 296 ? 3.887 -5.575 -21.046 1.00 95.06 296 ALA A N 1
ATOM 2231 C CA . ALA A 1 296 ? 4.493 -6.636 -21.845 1.00 95.06 296 ALA A CA 1
ATOM 2232 C C . ALA A 1 296 ? 5.454 -7.501 -21.011 1.00 95.06 296 ALA A C 1
ATOM 2234 O O . ALA A 1 296 ? 5.334 -8.724 -21.023 1.00 95.06 296 ALA A O 1
ATOM 2235 N N . ILE A 1 297 ? 6.338 -6.868 -20.233 1.00 95.50 297 ILE A N 1
ATOM 2236 C CA . ILE A 1 297 ? 7.306 -7.563 -19.371 1.00 95.50 297 ILE A CA 1
ATOM 2237 C C . ILE A 1 297 ? 6.584 -8.334 -18.255 1.00 95.50 297 ILE A C 1
ATOM 2239 O O . ILE A 1 297 ? 6.744 -9.543 -18.120 1.00 95.50 297 ILE A O 1
ATOM 2243 N N . LEU A 1 298 ? 5.728 -7.661 -17.482 1.00 94.00 298 LEU A N 1
ATOM 2244 C CA . LEU A 1 298 ? 5.093 -8.248 -16.297 1.00 94.00 298 LEU A CA 1
ATOM 2245 C C . LEU A 1 298 ? 4.090 -9.361 -16.639 1.00 94.00 298 LEU A C 1
ATOM 2247 O O . LEU A 1 298 ? 3.980 -10.336 -15.898 1.00 94.00 298 LEU A O 1
ATOM 2251 N N . LEU A 1 299 ? 3.355 -9.240 -17.753 1.00 88.38 299 LEU A N 1
ATOM 2252 C CA . LEU A 1 299 ? 2.429 -10.287 -18.204 1.00 88.38 299 LEU A CA 1
ATOM 2253 C C . LEU A 1 299 ? 3.135 -11.422 -18.949 1.00 88.38 299 LEU A C 1
ATOM 2255 O O . LEU A 1 299 ? 2.645 -12.551 -18.899 1.00 88.38 299 LEU A O 1
ATOM 2259 N N . GLY A 1 300 ? 4.259 -11.145 -19.619 1.00 80.00 300 GLY A N 1
ATOM 2260 C CA . GLY A 1 300 ? 5.127 -12.176 -20.190 1.00 80.00 300 GLY A CA 1
ATOM 2261 C C . GLY A 1 300 ? 5.644 -13.124 -19.107 1.00 80.00 300 GLY A C 1
ATOM 2262 O O . GLY A 1 300 ? 5.510 -14.339 -19.234 1.00 80.00 300 GLY A O 1
ATOM 2263 N N . GLU A 1 301 ? 6.090 -12.565 -17.981 1.00 66.06 301 GLU A N 1
ATOM 2264 C CA . GLU A 1 301 ? 6.534 -13.334 -16.813 1.00 66.06 301 GLU A CA 1
ATOM 2265 C C . GLU A 1 301 ? 5.388 -14.050 -16.088 1.00 66.06 301 GLU A C 1
ATOM 2267 O O . GLU A 1 301 ? 5.518 -15.210 -15.690 1.00 66.06 301 GLU A O 1
ATOM 2272 N N . ALA A 1 302 ? 4.226 -13.403 -15.951 1.00 57.31 302 ALA A N 1
ATOM 2273 C CA . ALA A 1 302 ? 3.058 -14.025 -15.324 1.00 57.31 302 ALA A CA 1
ATOM 2274 C C . ALA A 1 302 ? 2.550 -15.261 -16.091 1.00 57.31 302 ALA A C 1
ATOM 2276 O O . ALA A 1 302 ? 1.946 -16.149 -15.490 1.00 57.31 302 ALA A O 1
ATOM 2277 N N . ARG A 1 303 ? 2.790 -15.331 -17.408 1.00 53.66 303 ARG A N 1
ATOM 2278 C CA . ARG A 1 303 ? 2.360 -16.442 -18.272 1.00 53.66 303 ARG A CA 1
ATOM 2279 C C . ARG A 1 303 ? 3.352 -17.606 -18.330 1.00 53.66 303 ARG A C 1
ATOM 2281 O O . ARG A 1 303 ? 2.999 -18.638 -18.890 1.00 53.66 303 ARG A O 1
ATOM 2288 N N . GLY A 1 304 ? 4.529 -17.472 -17.714 1.00 52.47 304 GLY A N 1
ATOM 2289 C CA . GLY A 1 304 ? 5.615 -18.437 -17.839 1.00 52.47 304 GLY A CA 1
ATOM 2290 C C . GLY A 1 304 ? 6.191 -18.399 -19.251 1.00 52.47 304 GLY A C 1
ATOM 2291 O O . GLY A 1 304 ? 5.622 -18.968 -20.182 1.00 52.47 304 GLY A O 1
ATOM 2292 N N . GLY A 1 305 ? 7.334 -17.730 -19.417 1.00 38.19 305 GLY A N 1
ATOM 2293 C CA . GLY A 1 305 ? 8.131 -17.859 -20.634 1.00 38.19 305 GLY A CA 1
ATOM 2294 C C . GLY A 1 305 ? 8.355 -19.339 -20.962 1.00 38.19 305 GLY A C 1
ATOM 2295 O O . GLY A 1 305 ? 8.483 -20.166 -20.054 1.00 38.19 305 GLY A O 1
ATOM 2296 N N . ALA A 1 306 ? 8.342 -19.668 -22.256 1.00 37.47 306 ALA A N 1
ATOM 2297 C CA . ALA A 1 306 ? 8.448 -21.024 -22.789 1.00 37.47 306 ALA A CA 1
ATOM 2298 C C . ALA A 1 306 ? 9.589 -21.815 -22.110 1.00 37.47 306 ALA A C 1
ATOM 2300 O O . ALA A 1 306 ? 10.748 -21.699 -22.492 1.00 37.47 306 ALA A O 1
ATOM 2301 N N . GLY A 1 307 ? 9.254 -22.593 -21.072 1.00 38.88 307 GLY A N 1
ATOM 2302 C CA . GLY A 1 307 ? 10.192 -23.448 -20.335 1.00 38.88 307 GLY A CA 1
ATOM 2303 C C . GLY A 1 307 ? 10.180 -23.354 -18.801 1.00 38.88 307 GLY A C 1
ATOM 2304 O O . GLY A 1 307 ? 10.732 -24.248 -18.164 1.00 38.88 307 GLY A O 1
ATOM 2305 N N . GLY A 1 308 ? 9.547 -22.359 -18.168 1.00 38.62 308 GLY A N 1
ATOM 2306 C CA . GLY A 1 308 ? 9.648 -22.174 -16.711 1.00 38.62 308 GLY A CA 1
ATOM 2307 C C . GLY A 1 308 ? 8.317 -21.892 -16.022 1.00 38.62 308 GLY A C 1
ATOM 2308 O O . GLY A 1 308 ? 7.603 -20.967 -16.392 1.00 38.62 308 GLY A O 1
ATOM 2309 N N . ARG A 1 309 ? 7.986 -22.664 -14.976 1.00 45.12 309 ARG A N 1
ATOM 2310 C CA . ARG A 1 309 ? 6.893 -22.345 -14.039 1.00 45.12 309 ARG A CA 1
ATOM 2311 C C . ARG A 1 309 ? 7.154 -20.951 -13.453 1.00 45.12 309 ARG A C 1
ATOM 2313 O O . ARG A 1 309 ? 8.039 -20.828 -12.614 1.00 45.12 309 ARG A O 1
ATOM 2320 N N . GLY A 1 310 ? 6.425 -19.933 -13.914 1.00 53.50 310 GLY A N 1
ATOM 2321 C CA . GLY A 1 310 ? 6.653 -18.540 -13.521 1.00 53.50 310 GLY A CA 1
ATOM 2322 C C . GLY A 1 310 ? 6.644 -18.364 -12.001 1.00 53.50 310 GLY A C 1
ATOM 2323 O O . GLY A 1 310 ? 5.789 -18.936 -11.319 1.00 53.50 310 GLY A O 1
ATOM 2324 N N . PHE A 1 311 ? 7.585 -17.570 -11.481 1.00 57.84 311 PHE A N 1
ATOM 2325 C CA . PHE A 1 311 ? 7.752 -17.261 -10.051 1.00 57.84 311 PHE A CA 1
ATOM 2326 C C . PHE A 1 311 ? 6.412 -16.917 -9.370 1.00 57.84 311 PHE A C 1
ATOM 2328 O O . PHE A 1 311 ? 6.079 -17.422 -8.298 1.00 57.84 311 PHE A O 1
ATOM 2335 N N . TRP A 1 312 ? 5.572 -16.156 -10.075 1.00 60.84 312 TRP A N 1
ATOM 2336 C CA . TRP A 1 312 ? 4.280 -15.658 -9.602 1.00 60.84 312 TRP A CA 1
ATOM 2337 C C . TRP A 1 312 ? 3.127 -16.671 -9.660 1.00 60.84 312 TRP A C 1
ATOM 2339 O O . TRP A 1 312 ? 2.111 -16.478 -8.992 1.00 60.84 312 TRP A O 1
ATOM 2349 N N . ALA A 1 313 ? 3.261 -17.770 -10.413 1.00 50.94 313 ALA A N 1
ATOM 2350 C CA . ALA A 1 313 ? 2.187 -18.752 -10.606 1.00 50.94 313 ALA A CA 1
ATOM 2351 C C . ALA A 1 313 ? 1.809 -19.488 -9.307 1.00 50.94 313 ALA A C 1
ATOM 2353 O O . ALA A 1 313 ? 0.691 -19.981 -9.175 1.00 50.94 313 ALA A O 1
ATOM 2354 N N . LYS A 1 314 ? 2.718 -19.531 -8.323 1.00 51.91 314 LYS A N 1
ATOM 2355 C CA . LYS A 1 314 ? 2.444 -20.088 -6.989 1.00 51.91 314 LYS A CA 1
ATOM 2356 C C . LYS A 1 314 ? 1.752 -19.104 -6.040 1.00 51.91 314 LYS A C 1
ATOM 2358 O O . LYS A 1 314 ? 1.156 -19.548 -5.066 1.00 51.91 314 LYS A O 1
ATOM 2363 N N . GLU A 1 315 ? 1.795 -17.801 -6.320 1.00 49.75 315 GLU A N 1
ATOM 2364 C CA . GLU A 1 315 ? 1.234 -16.756 -5.446 1.00 49.75 315 GLU A CA 1
ATOM 2365 C C . GLU A 1 315 ? -0.101 -16.167 -5.950 1.00 49.75 315 GLU A C 1
ATOM 2367 O O . GLU A 1 315 ? -0.719 -15.353 -5.263 1.00 49.75 315 GLU A O 1
ATOM 2372 N N . GLY A 1 316 ? -0.565 -16.577 -7.138 1.00 40.69 316 GLY A N 1
ATOM 2373 C CA . GLY A 1 316 ? -1.754 -16.044 -7.818 1.00 40.69 316 GLY A CA 1
ATOM 2374 C C . GLY A 1 316 ? -3.035 -16.885 -7.721 1.00 40.69 316 GLY A C 1
ATOM 2375 O O . GLY A 1 316 ? -3.932 -16.687 -8.535 1.00 40.69 316 GLY A O 1
ATOM 2376 N N . GLY A 1 317 ? -3.139 -17.833 -6.783 1.00 33.19 317 GLY A N 1
ATOM 2377 C CA . GLY A 1 317 ? -4.248 -18.796 -6.687 1.00 33.19 317 GLY A CA 1
ATOM 2378 C C . GLY A 1 317 ? -5.611 -18.204 -6.294 1.00 33.19 317 GLY A C 1
ATOM 2379 O O . GLY A 1 317 ? -6.110 -18.476 -5.207 1.00 33.19 317 GLY A O 1
ATOM 2380 N N . GLY A 1 318 ? -6.233 -17.429 -7.184 1.00 34.41 318 GLY A N 1
ATOM 2381 C CA . GLY A 1 318 ? -7.669 -17.158 -7.191 1.00 34.41 318 GLY A CA 1
ATOM 2382 C C . GLY A 1 318 ? -8.374 -18.197 -8.059 1.00 34.41 318 GLY A C 1
ATOM 2383 O O . GLY A 1 318 ? -8.193 -18.225 -9.272 1.00 34.41 318 GLY A O 1
ATOM 2384 N N . SER A 1 319 ? -9.146 -19.080 -7.429 1.00 34.75 319 SER A N 1
ATOM 2385 C CA . SER A 1 319 ? -9.932 -20.129 -8.084 1.00 34.75 319 SER A CA 1
ATOM 2386 C C . SER A 1 319 ? -10.989 -19.529 -9.023 1.00 34.75 319 SER A C 1
ATOM 2388 O O . SER A 1 319 ? -12.055 -19.136 -8.554 1.00 34.75 319 SER A O 1
ATOM 2390 N N . SER A 1 320 ? -10.747 -19.533 -10.338 1.00 33.88 320 SER A N 1
ATOM 2391 C CA . SER A 1 320 ? -11.835 -19.478 -11.323 1.00 33.88 320 SER A CA 1
ATOM 2392 C C . SER A 1 320 ? -12.522 -20.842 -11.338 1.00 33.88 320 SER A C 1
ATOM 2394 O O . SER A 1 320 ? -11.955 -21.823 -11.818 1.00 33.88 320 SER A O 1
ATOM 2396 N N . ARG A 1 321 ? -13.713 -20.936 -10.745 1.00 33.91 321 ARG A N 1
ATOM 2397 C CA . ARG A 1 321 ? -14.661 -22.005 -11.069 1.00 33.91 321 ARG A CA 1
ATOM 2398 C C . ARG A 1 321 ? -15.607 -21.425 -12.105 1.00 33.91 321 ARG A C 1
ATOM 2400 O O . ARG A 1 321 ? -16.597 -20.802 -11.738 1.00 33.91 321 ARG A O 1
ATOM 2407 N N . ASP A 1 322 ? -15.268 -21.611 -13.373 1.00 36.62 322 ASP A N 1
ATOM 2408 C CA . ASP A 1 322 ? -16.219 -21.397 -14.453 1.00 36.62 322 ASP A CA 1
ATOM 2409 C C . ASP A 1 322 ? -17.273 -22.504 -14.375 1.00 36.62 322 ASP A C 1
ATOM 2411 O O . ASP A 1 322 ? -16.966 -23.701 -14.378 1.00 36.62 322 ASP A O 1
ATOM 2415 N N . GLY A 1 323 ? -18.511 -22.058 -14.170 1.00 32.47 323 GLY A N 1
ATOM 2416 C CA . GLY A 1 323 ? -19.703 -22.880 -14.087 1.00 32.47 323 GLY A CA 1
ATOM 2417 C C . GLY A 1 323 ? -19.929 -23.620 -15.396 1.00 32.47 323 GLY A C 1
ATOM 2418 O O . GLY A 1 323 ? -19.804 -23.070 -16.486 1.00 32.47 323 GLY A O 1
ATOM 2419 N N . LYS A 1 324 ? -20.230 -24.902 -15.251 1.00 32.16 324 LYS A N 1
ATOM 2420 C CA . LYS A 1 324 ? -20.689 -25.779 -16.312 1.00 32.16 324 LYS A CA 1
ATOM 2421 C C . LYS A 1 324 ? -22.180 -25.489 -16.488 1.00 32.16 324 LYS A C 1
ATOM 2423 O O . LYS A 1 324 ? -22.947 -25.752 -15.567 1.00 32.16 324 LYS A O 1
ATOM 2428 N N . ASP A 1 325 ? -22.555 -24.890 -17.612 1.00 38.31 325 ASP A N 1
ATOM 2429 C CA . ASP A 1 325 ? -23.957 -24.699 -17.980 1.00 38.31 325 ASP A CA 1
ATOM 2430 C C . ASP A 1 325 ? -24.541 -26.053 -18.398 1.00 38.31 325 ASP A C 1
ATOM 2432 O O . ASP A 1 325 ? -24.274 -26.554 -19.495 1.00 38.31 325 ASP A O 1
ATOM 2436 N N . ASP A 1 326 ? -25.315 -26.655 -17.497 1.00 37.03 326 ASP A N 1
ATOM 2437 C CA . ASP A 1 326 ? -26.220 -27.751 -17.819 1.00 37.03 326 ASP A CA 1
ATOM 2438 C C . ASP A 1 326 ? -27.409 -27.164 -18.600 1.00 37.03 326 ASP A C 1
ATOM 2440 O O . ASP A 1 326 ? -28.186 -26.351 -18.093 1.00 37.03 326 ASP A O 1
ATOM 2444 N N . LYS A 1 327 ? -27.506 -27.539 -19.879 1.00 41.38 327 LYS A N 1
ATOM 2445 C CA . LYS A 1 327 ? -28.703 -27.352 -20.699 1.00 41.38 327 LYS A CA 1
ATOM 2446 C C . LYS A 1 327 ? -29.672 -28.477 -20.365 1.00 41.38 327 LYS A C 1
ATOM 2448 O O . LYS A 1 327 ? -29.414 -29.602 -20.777 1.00 41.38 327 LYS A O 1
ATOM 2453 N N . ASP A 1 328 ? -30.777 -28.137 -19.711 1.00 39.47 328 ASP A N 1
ATOM 2454 C CA . ASP A 1 328 ? -31.957 -28.992 -19.644 1.00 39.47 328 ASP A CA 1
ATOM 2455 C C . ASP A 1 328 ? -33.161 -28.304 -20.303 1.00 39.47 328 ASP A C 1
ATOM 2457 O O . ASP A 1 328 ? -33.525 -27.166 -19.998 1.00 39.47 328 ASP A O 1
ATOM 2461 N N . ASP A 1 329 ? -33.712 -29.071 -21.236 1.00 44.00 329 ASP A N 1
ATOM 2462 C CA . ASP A 1 329 ? -34.960 -29.013 -21.987 1.00 44.00 329 ASP A CA 1
ATOM 2463 C C . ASP A 1 329 ? -36.138 -28.226 -21.395 1.00 44.00 329 ASP A C 1
ATOM 2465 O O . ASP A 1 329 ? -36.489 -28.368 -20.220 1.00 44.00 329 ASP A O 1
ATOM 2469 N N . LYS A 1 330 ? -36.843 -27.514 -22.288 1.00 39.97 330 LYS A N 1
ATOM 2470 C CA . LYS A 1 330 ? -38.314 -27.411 -22.346 1.00 39.97 330 LYS A CA 1
ATOM 2471 C C . LYS A 1 330 ? -38.728 -26.588 -23.567 1.00 39.97 330 LYS A C 1
ATOM 2473 O O . LYS A 1 330 ? -38.685 -25.371 -23.502 1.00 39.97 330 LYS A O 1
ATOM 2478 N N . ASP A 1 331 ? -39.181 -27.259 -24.619 1.00 40.19 331 ASP A N 1
ATOM 2479 C CA . ASP A 1 331 ? -40.101 -26.681 -25.600 1.00 40.19 331 ASP A CA 1
ATOM 2480 C C . ASP A 1 331 ? -41.114 -27.765 -25.953 1.00 40.19 331 ASP A C 1
ATOM 2482 O O . ASP A 1 331 ? -40.831 -28.689 -26.712 1.00 40.19 331 ASP A O 1
ATOM 2486 N N . ASP A 1 332 ? -42.282 -27.678 -25.324 1.00 44.41 332 ASP A N 1
ATOM 2487 C CA . ASP A 1 332 ? -43.427 -28.510 -25.647 1.00 44.41 332 ASP A CA 1
ATOM 2488 C C . ASP A 1 332 ? -44.687 -27.645 -25.514 1.00 44.41 332 ASP A C 1
ATOM 2490 O O . ASP A 1 332 ? -45.009 -27.171 -24.424 1.00 44.41 332 ASP A O 1
ATOM 2494 N N . LYS A 1 333 ? -45.380 -27.518 -26.652 1.00 44.03 333 LYS A N 1
ATOM 2495 C CA . LYS A 1 333 ? -46.763 -27.058 -26.863 1.00 44.03 333 LYS A CA 1
ATOM 2496 C C . LYS A 1 333 ? -47.042 -25.559 -26.762 1.00 44.03 333 LYS A C 1
ATOM 2498 O O . LYS A 1 333 ? -47.131 -25.012 -25.675 1.00 44.03 333 LYS A O 1
ATOM 2503 N N . ASP A 1 334 ? -47.389 -24.988 -27.914 1.00 48.97 334 ASP A N 1
ATOM 2504 C CA . ASP A 1 334 ? -48.626 -24.218 -28.044 1.00 48.97 334 ASP A CA 1
ATOM 2505 C C . ASP A 1 334 ? -49.212 -24.420 -29.451 1.00 48.97 334 ASP A C 1
ATOM 2507 O O . ASP A 1 334 ? -48.726 -23.886 -30.447 1.00 48.97 334 ASP A O 1
ATOM 2511 N N . ASP A 1 335 ? -50.267 -25.236 -29.504 1.00 52.34 335 ASP A N 1
ATOM 2512 C CA . ASP A 1 335 ? -51.311 -25.152 -30.520 1.00 52.34 335 ASP A CA 1
ATOM 2513 C C . ASP A 1 335 ? -52.124 -23.880 -30.249 1.00 52.34 335 ASP A C 1
ATOM 2515 O O . ASP A 1 335 ? -52.684 -23.743 -29.154 1.00 52.34 335 ASP A O 1
ATOM 2519 N N . LYS A 1 336 ? -52.248 -22.996 -31.245 1.00 49.16 336 LYS A N 1
ATOM 2520 C CA . LYS A 1 336 ? -53.506 -22.311 -31.583 1.00 49.16 336 LYS A CA 1
ATOM 2521 C C . LYS A 1 336 ? -53.389 -21.502 -32.878 1.00 49.16 336 LYS A C 1
ATOM 2523 O O . LYS A 1 336 ? -52.551 -20.611 -32.981 1.00 49.16 336 LYS A O 1
ATOM 2528 N N . ASP A 1 337 ? -54.344 -21.835 -33.746 1.00 47.25 337 ASP A N 1
ATOM 2529 C CA . ASP A 1 337 ? -54.882 -21.160 -34.936 1.00 47.25 337 ASP A CA 1
ATOM 2530 C C . ASP A 1 337 ? -54.052 -21.153 -36.233 1.00 47.25 337 ASP A C 1
ATOM 2532 O O . ASP A 1 337 ? -53.045 -20.420 -36.346 1.00 47.25 337 ASP A O 1
#

Radius of gyration: 23.82 Å; chains: 1; bounding box: 81×51×68 Å

pLDDT: mean 76.93, std 20.68, range [32.16, 97.81]